Protein 4G9S (pdb70)

Sequence (298 aa):
HHHHHHHMMDITKVDTSGASEEITARQDKLTLQGVDASHKLAEHDLVRMNKYKKELITRRVGQKKHGLDPAIIAGIISRESRAGSSSALDHGWGGDDHHGKGFGLMQVDKRYHKIVGAWDSEKKHISSQGTEILIIEFIRRIQAKFPVWPKEHQLKGGISSAYNAGDKKNVRTYERMMMDVGTTGGDYSNDVVARSQWFKSQGYAGKKNVNVEFRKGHSSAQYSGEIIKGYDYDTTYTTFYAKKKGQKVVHVSISNEGADTYLFGPGIDDSVDLSRYSSPELDSHGQYSSLPASGKYEELRVLQTRRNDARKNKTKKYNVDIQIK

Structure (mmCIF, N/CA/C/O backbone):
data_4G9S
#
_entry.id   4G9S
#
_cell.length_a   132.182
_cell.length_b   132.182
_cell.length_c   42.902
_cell.angle_alpha   90.00
_cell.angle_beta   90.00
_cell.angle_gamma   120.00
#
_symmetry.space_group_name_H-M   'P 65'
#
loop_
_entity.id
_entity.type
_entity.pdbx_description
1 polymer 'Goose-type lysozyme'
2 polymer 'Inhibitor of g-type lysozyme'
3 non-polymer 'CHLORIDE ION'
4 non-polymer 'CITRATE ANION'
5 water water
#
loop_
_atom_site.group_PDB
_atom_site.id
_atom_site.type_symbol
_atom_site.label_atom_id
_atom_site.label_alt_id
_atom_site.label_comp_id
_atom_site.label_asym_id
_atom_site.label_entity_id
_atom_site.label_seq_id
_atom_site.pdbx_PDB_ins_code
_atom_site.Cartn_x
_atom_site.Cartn_y
_atom_site.Cartn_z
_atom_site.occupancy
_atom_site.B_iso_or_equiv
_atom_site.auth_seq_id
_atom_site.auth_comp_id
_atom_site.auth_asym_id
_atom_site.auth_atom_id
_atom_site.pdbx_PDB_model_num
ATOM 1 N N . HIS A 1 1 ? -14.754 71.397 -18.256 1.00 22.19 -1 HIS A N 1
ATOM 2 C CA . HIS A 1 1 ? -15.065 70.216 -17.384 1.00 15.94 -1 HIS A CA 1
ATOM 3 C C . HIS A 1 1 ? -15.618 70.679 -16.047 1.00 15.24 -1 HIS A C 1
ATOM 4 O O . HIS A 1 1 ? -15.156 70.255 -14.993 1.00 15.20 -1 HIS A O 1
ATOM 21 N N . HIS A 1 2 ? -16.620 71.547 -16.084 1.00 15.64 0 HIS A N 1
ATOM 22 C CA . HIS A 1 2 ? -17.147 72.108 -14.849 1.00 15.37 0 HIS A CA 1
ATOM 23 C C . HIS A 1 2 ? -17.834 71.028 -14.013 1.00 12.73 0 HIS A C 1
ATOM 24 O O . HIS A 1 2 ? -18.444 70.069 -14.510 1.00 13.60 0 HIS A O 1
ATOM 39 N N . HIS A 1 3 ? -17.738 71.202 -12.713 1.00 11.82 1 HIS A N 1
ATOM 40 C CA . HIS A 1 3 ? -18.494 70.377 -11.799 1.00 10.75 1 HIS A CA 1
ATOM 41 C C . HIS A 1 3 ? -19.898 70.942 -11.621 1.00 10.50 1 HIS A C 1
ATOM 42 O O . HIS A 1 3 ? -20.109 72.162 -11.639 1.00 12.68 1 HIS A O 1
ATOM 57 N N . HIS A 1 4 ? -20.848 70.035 -11.425 1.00 9.85 2 HIS A N 1
ATOM 58 C CA . HIS A 1 4 ? -22.238 70.402 -11.282 1.00 10.30 2 HIS A CA 1
ATOM 59 C C . HIS A 1 4 ? -23.031 69.305 -10.561 1.00 10.42 2 HIS A C 1
ATOM 60 O O . HIS A 1 4 ? -24.028 68.815 -11.075 1.00 11.35 2 HIS A O 1
ATOM 75 N N . HIS A 1 5 ? -22.580 68.933 -9.356 1.00 10.27 3 HIS A N 1
ATOM 76 C CA . HIS A 1 5 ? -23.239 67.897 -8.546 1.00 10.19 3 HIS A CA 1
ATOM 77 C C . HIS A 1 5 ? -24.142 68.476 -7.454 1.00 9.64 3 HIS A C 1
ATOM 78 O O . HIS A 1 5 ? -24.651 67.745 -6.611 1.00 10.19 3 HIS A O 1
ATOM 93 N N . HIS A 1 6 ? -24.387 69.778 -7.502 1.00 9.84 4 HIS A N 1
ATOM 94 C CA . HIS A 1 6 ? -25.104 70.456 -6.434 1.00 10.10 4 HIS A CA 1
ATOM 95 C C . HIS A 1 6 ? -26.585 70.135 -6.354 1.00 10.22 4 HIS A C 1
ATOM 96 O O . HIS A 1 6 ? -27.192 70.391 -5.320 1.00 12.69 4 HIS A O 1
ATOM 111 N N . HIS A 1 7 ? -27.178 69.571 -7.405 1.00 9.70 5 HIS A N 1
ATOM 112 C CA . HIS A 1 7 ? -28.589 69.208 -7.334 1.00 10.84 5 HIS A CA 1
ATOM 113 C C . HIS A 1 7 ? -28.792 67.786 -6.826 1.00 10.85 5 HIS A C 1
ATOM 114 O O . HIS A 1 7 ? -29.912 67.391 -6.553 1.00 12.47 5 HIS A O 1
ATOM 129 N N . MET A 1 8 ? -27.726 67.003 -6.725 1.00 10.39 6 MET A N 1
ATOM 130 C CA A MET A 1 8 ? -27.774 65.582 -6.368 0.36 12.37 6 MET A CA 1
ATOM 131 C CA B MET A 1 8 ? -27.919 65.603 -6.414 0.64 9.64 6 MET A CA 1
ATOM 132 C C . MET A 1 8 ? -28.335 65.374 -4.970 1.00 10.94 6 MET A C 1
ATOM 133 O O . MET A 1 8 ? -27.912 66.059 -4.052 1.00 12.14 6 MET A O 1
ATOM 160 N N . ASP A 1 9 ? -29.222 64.401 -4.811 1.00 10.47 7 ASP A N 1
ATOM 161 C CA . ASP A 1 9 ? -29.900 64.118 -3.557 1.00 10.86 7 ASP A CA 1
ATOM 162 C C . ASP A 1 9 ? -29.979 62.597 -3.354 1.00 9.13 7 ASP A C 1
ATOM 163 O O . ASP A 1 9 ? -30.710 61.888 -4.053 1.00 9.35 7 ASP A O 1
ATOM 172 N N . ILE A 1 10 ? -29.192 62.094 -2.411 1.00 9.32 8 ILE A N 1
ATOM 173 C CA . ILE A 1 10 ? -29.098 60.657 -2.193 1.00 8.75 8 ILE A CA 1
ATOM 174 C C . ILE A 1 10 ? -30.442 60.022 -1.838 1.00 9.24 8 ILE A C 1
ATOM 175 O O . ILE A 1 10 ? -30.637 58.835 -2.081 1.00 9.35 8 ILE A O 1
ATOM 191 N N . THR A 1 11 ? -31.357 60.795 -1.253 1.00 10.07 9 THR A N 1
ATOM 192 C CA . THR A 1 11 ? -32.642 60.245 -0.817 1.00 11.35 9 THR A CA 1
ATOM 193 C C . THR A 1 11 ? -33.556 59.872 -1.971 1.00 10.00 9 THR A C 1
ATOM 194 O O . THR A 1 11 ? -34.532 59.156 -1.768 1.00 11.17 9 THR A O 1
ATOM 205 N N . LYS A 1 12 ? -33.246 60.365 -3.168 1.00 9.13 10 LYS A N 1
ATOM 206 C CA . LYS A 1 12 ? -34.067 60.104 -4.341 1.00 9.01 10 LYS A CA 1
ATOM 207 C C . LYS A 1 12 ? -33.548 58.945 -5.168 1.00 8.29 10 LYS A C 1
ATOM 208 O O . LYS A 1 12 ? -34.157 58.585 -6.182 1.00 9.71 10 LYS A O 1
ATOM 227 N N . VAL A 1 13 ? -32.427 58.358 -4.755 1.00 7.95 11 VAL A N 1
ATOM 228 C CA . VAL A 1 13 ? -31.827 57.271 -5.505 1.00 7.86 11 VAL A CA 1
ATOM 229 C C . VAL A 1 13 ? -32.440 55.942 -5.099 1.00 8.16 11 VAL A C 1
ATOM 230 O O . VAL A 1 13 ? -32.582 55.641 -3.914 1.00 9.13 11 VAL A O 1
ATOM 243 N N . ASP A 1 14 ? -32.835 55.161 -6.097 1.00 8.50 12 ASP A N 1
ATOM 244 C CA . ASP A 1 14 ? -33.404 53.852 -5.863 1.00 9.52 12 ASP A CA 1
ATOM 245 C C . ASP A 1 14 ? -32.291 52.861 -5.546 1.00 8.65 12 ASP A C 1
ATOM 246 O O . ASP A 1 14 ? -31.160 53.008 -6.010 1.00 9.84 12 ASP A O 1
ATOM 255 N N . THR A 1 15 ? -32.610 51.838 -4.769 1.00 8.39 13 THR A N 1
ATOM 256 C CA . THR A 1 15 ? -31.616 50.855 -4.375 1.00 8.32 13 THR A CA 1
ATOM 257 C C . THR A 1 15 ? -32.259 49.521 -4.052 1.00 8.31 13 THR A C 1
ATOM 258 O O . THR A 1 15 ? -33.340 49.470 -3.460 1.00 9.10 13 THR A O 1
ATOM 269 N N . SER A 1 16 ? -31.554 48.456 -4.430 1.00 8.58 14 SER A N 1
ATOM 270 C CA . SER A 1 16 ? -31.877 47.092 -4.041 1.00 9.31 14 SER A CA 1
ATOM 271 C C . SER A 1 16 ? -30.915 46.547 -2.976 1.00 9.67 14 SER A C 1
ATOM 272 O O . SER A 1 16 ? -30.967 45.364 -2.624 1.00 10.84 14 SER A O 1
ATOM 280 N N . GLY A 1 17 ? -30.040 47.397 -2.456 1.00 8.86 15 GLY A N 1
ATOM 281 C CA . GLY A 1 17 ? -29.190 47.009 -1.348 1.00 9.01 15 GLY A CA 1
ATOM 282 C C . GLY A 1 17 ? -28.132 45.982 -1.690 1.00 8.92 15 GLY A C 1
ATOM 283 O O . GLY A 1 17 ? -27.638 45.904 -2.821 1.00 9.97 15 GLY A O 1
ATOM 287 N N . ALA A 1 18 ? -27.760 45.202 -0.683 1.00 9.19 16 ALA A N 1
ATOM 288 C CA . ALA A 1 18 ? -26.637 44.281 -0.767 1.00 9.67 16 ALA A CA 1
ATOM 289 C C . ALA A 1 18 ? -27.019 42.957 -1.397 1.00 10.44 16 ALA A C 1
ATOM 290 O O . ALA A 1 18 ? -28.108 42.435 -1.173 1.00 12.46 16 ALA A O 1
ATOM 297 N N . SER A 1 19 ? -26.089 42.406 -2.167 1.00 10.97 17 SER A N 1
ATOM 298 C CA . SER A 1 19 ? -26.211 41.050 -2.670 1.00 12.98 17 SER A CA 1
ATOM 299 C C . SER A 1 19 ? -25.994 40.023 -1.562 1.00 13.75 17 SER A C 1
ATOM 300 O O . SER A 1 19 ? -25.548 40.346 -0.460 1.00 14.13 17 SER A O 1
ATOM 308 N N . GLU A 1 20 ? -26.299 38.770 -1.862 1.00 16.08 18 GLU A N 1
ATOM 309 C CA A GLU A 1 20 ? -26.076 37.687 -0.915 0.46 18.44 18 GLU A CA 1
ATOM 310 C CA B GLU A 1 20 ? -26.080 37.701 -0.904 0.54 18.07 18 GLU A CA 1
ATOM 311 C C . GLU A 1 20 ? -24.596 37.590 -0.553 1.00 18.49 18 GLU A C 1
ATOM 312 O O . GLU A 1 20 ? -24.240 37.379 0.604 1.00 19.90 18 GLU A O 1
ATOM 335 N N . ILE A 1 21 ? -23.735 37.749 -1.551 1.00 18.86 19 ILE A N 1
ATOM 336 C CA . ILE A 1 21 ? -22.296 37.693 -1.334 1.00 20.09 19 ILE A CA 1
ATOM 337 C C . ILE A 1 21 ? -21.861 38.719 -0.286 1.00 19.00 19 ILE A C 1
ATOM 338 O O . ILE A 1 21 ? -21.122 38.408 0.643 1.00 21.09 19 ILE A O 1
ATOM 354 N N . THR A 1 22 ? -22.329 39.948 -0.434 1.00 15.95 20 THR A N 1
ATOM 355 C CA . THR A 1 22 ? -21.941 41.008 0.477 1.00 14.71 20 THR A CA 1
ATOM 356 C C . THR A 1 22 ? -22.497 40.783 1.885 1.00 15.89 20 THR A C 1
ATOM 357 O O . THR A 1 22 ? -21.799 40.966 2.882 1.00 16.88 20 THR A O 1
ATOM 368 N N . ALA A 1 23 ? -23.755 40.378 1.965 1.00 15.29 21 ALA A N 1
ATOM 369 C CA . ALA A 1 23 ? -24.402 40.165 3.258 1.00 16.57 21 ALA A CA 1
ATOM 370 C C . ALA A 1 23 ? -23.665 39.120 4.098 1.00 19.25 21 ALA A C 1
ATOM 371 O O . ALA A 1 23 ? -23.691 39.147 5.329 1.00 17.94 21 ALA A O 1
ATOM 378 N N . ARG A 1 24 ? -23.007 38.186 3.424 1.00 21.71 22 ARG A N 1
ATOM 379 C CA . ARG A 1 24 ? -22.331 37.098 4.109 1.00 25.45 22 ARG A CA 1
ATOM 380 C C . ARG A 1 24 ? -21.109 37.585 4.897 1.00 24.27 22 ARG A C 1
ATOM 381 O O . ARG A 1 24 ? -20.611 36.855 5.743 1.00 25.66 22 ARG A O 1
ATOM 402 N N . GLN A 1 25 ? -20.636 38.809 4.649 1.00 23.30 23 GLN A N 1
ATOM 403 C CA . GLN A 1 25 ? -19.468 39.302 5.381 1.00 23.74 23 GLN A CA 1
ATOM 404 C C . GLN A 1 25 ? -19.758 39.448 6.874 1.00 21.96 23 GLN A C 1
ATOM 405 O O . GLN A 1 25 ? -18.849 39.35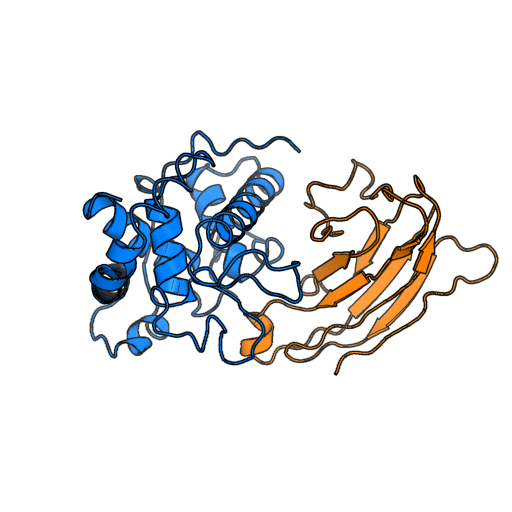6 7.703 1.00 23.18 23 GLN A O 1
ATOM 419 N N . ASP A 1 26 ? -21.023 39.667 7.215 1.00 21.24 24 ASP A N 1
ATOM 420 C CA . ASP A 1 26 ? -21.439 39.683 8.612 1.00 19.96 24 ASP A CA 1
ATOM 421 C C . ASP A 1 26 ? -22.360 38.504 8.920 1.00 20.01 24 ASP A C 1
ATOM 422 O O . ASP A 1 26 ? -23.111 38.532 9.902 1.00 19.45 24 ASP A O 1
ATOM 431 N N . LYS A 1 27 ? -22.285 37.469 8.084 1.00 20.13 25 LYS A N 1
ATOM 432 C CA . LYS A 1 27 ? -23.113 36.262 8.227 1.00 21.72 25 LYS A CA 1
ATOM 433 C C . LYS A 1 27 ? -24.577 36.610 8.477 1.00 19.66 25 LYS A C 1
ATOM 434 O O . LYS A 1 27 ? -25.231 36.036 9.348 1.00 21.97 25 LYS A O 1
ATOM 453 N N . LEU A 1 28 ? -25.093 37.544 7.689 1.00 18.40 26 LEU A N 1
ATOM 454 C CA . LEU A 1 28 ? -26.466 37.990 7.846 1.00 17.84 26 LEU A CA 1
ATOM 455 C C . LEU A 1 28 ? -27.443 37.046 7.173 1.00 20.54 26 LEU A C 1
ATOM 456 O O . LEU A 1 28 ? -27.129 36.435 6.153 1.00 23.03 26 LEU A O 1
ATOM 472 N N . THR A 1 29 ? -28.633 36.937 7.753 1.00 21.03 27 THR A N 1
ATOM 473 C CA . THR A 1 29 ? -29.741 36.248 7.105 1.00 22.55 27 THR A CA 1
ATOM 474 C C . THR A 1 29 ? -30.626 37.269 6.370 1.00 20.48 27 THR A C 1
ATOM 475 O O . THR A 1 29 ? -31.432 36.914 5.508 1.00 22.65 27 THR A O 1
ATOM 486 N N . LEU A 1 30 ? -30.461 38.539 6.719 1.00 18.21 28 LEU A N 1
ATOM 487 C CA . LEU A 1 30 ? -31.140 39.629 6.035 1.00 16.83 28 LEU A CA 1
ATOM 488 C C . LEU A 1 30 ? -30.703 39.722 4.585 1.00 16.34 28 LEU A C 1
ATOM 489 O O . LEU A 1 30 ? -29.606 39.289 4.220 1.00 18.28 28 LEU A O 1
ATOM 505 N N . GLN A 1 31 ? -31.557 40.320 3.764 1.00 15.88 29 GLN A N 1
ATOM 506 C CA . GLN A 1 31 ? -31.280 40.455 2.345 1.00 16.67 29 GLN A CA 1
ATOM 507 C C . GLN A 1 31 ? -31.459 41.895 1.882 1.00 13.30 29 GLN A C 1
ATOM 508 O O . GLN A 1 31 ? -32.189 42.672 2.496 1.00 14.30 29 GLN A O 1
ATOM 522 N N . GLY A 1 32 ? -30.771 42.253 0.802 1.00 13.08 30 GLY A N 1
ATOM 523 C CA . GLY A 1 32 ? -31.048 43.489 0.097 1.00 11.48 30 GLY A CA 1
ATOM 524 C C . GLY A 1 32 ? -30.859 44.726 0.945 1.00 10.05 30 GLY A C 1
ATOM 525 O O . GLY A 1 32 ? -29.847 44.891 1.622 1.00 9.75 30 GLY A O 1
ATOM 529 N N . VAL A 1 33 ? -31.830 45.625 0.876 1.00 9.83 31 VAL A N 1
ATOM 530 C CA . VAL A 1 33 ? -31.749 46.886 1.596 1.00 9.48 31 VAL A CA 1
ATOM 531 C C . VAL A 1 33 ? -31.640 46.653 3.106 1.00 9.50 31 VAL A C 1
ATOM 532 O O . VAL A 1 33 ? -30.859 47.313 3.784 1.00 9.65 31 VAL A O 1
ATOM 545 N N . ASP A 1 34 ? -32.409 45.708 3.640 1.00 10.14 32 ASP A N 1
ATOM 546 C CA . ASP A 1 34 ? -32.314 45.376 5.059 1.00 10.87 32 ASP A CA 1
ATOM 547 C C . ASP A 1 34 ? -30.887 44.993 5.447 1.00 10.12 32 ASP A C 1
ATOM 548 O O . ASP A 1 34 ? -30.386 45.365 6.516 1.00 10.39 32 ASP A O 1
ATOM 557 N N . ALA A 1 35 ? -30.242 44.206 4.590 1.00 10.27 33 ALA A N 1
ATOM 558 C CA . ALA A 1 35 ? -28.866 43.795 4.838 1.00 10.31 33 ALA A CA 1
ATOM 559 C C . ALA A 1 35 ? -27.917 44.994 4.811 1.00 9.45 33 ALA A C 1
ATOM 560 O O . ALA A 1 35 ? -27.078 45.135 5.706 1.00 9.90 33 ALA A O 1
ATOM 567 N N . SER A 1 36 ? -28.035 45.852 3.796 1.00 8.89 34 SER A N 1
ATOM 568 C CA . SER A 1 36 ? -27.214 47.058 3.770 1.00 8.82 34 SER A CA 1
ATOM 569 C C . SER A 1 36 ? -27.363 47.871 5.047 1.00 8.14 34 SER A C 1
ATOM 570 O O . SER A 1 36 ? -26.385 48.378 5.592 1.00 8.28 34 SER A O 1
ATOM 578 N N . HIS A 1 37 ? -28.596 48.029 5.507 1.00 8.21 35 HIS A N 1
ATOM 579 C CA . HIS A 1 37 ? -28.830 48.812 6.708 1.00 8.53 35 HIS A CA 1
ATOM 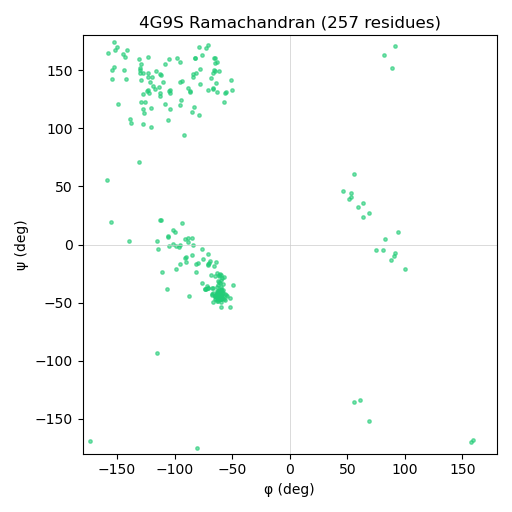580 C C . HIS A 1 37 ? -28.167 48.195 7.932 1.00 9.01 35 HIS A C 1
ATOM 581 O O . HIS A 1 37 ? -27.659 48.915 8.792 1.00 9.62 35 HIS A O 1
ATOM 596 N N . LYS A 1 38 ? -28.163 46.870 8.004 1.00 9.44 36 LYS A N 1
ATOM 597 C CA . LYS A 1 38 ? -27.531 46.188 9.128 1.00 9.73 36 LYS A CA 1
ATOM 598 C C . LYS A 1 38 ? -26.000 46.261 9.058 1.00 10.02 36 LYS A C 1
ATOM 599 O O . LYS A 1 38 ? -25.336 46.428 10.083 1.00 11.03 36 LYS A O 1
ATOM 618 N N . LEU A 1 39 ? -25.448 46.144 7.853 1.00 10.51 37 LEU A N 1
ATOM 619 C CA . LEU A 1 39 ? -24.007 46.295 7.649 1.00 10.87 37 LEU A CA 1
ATOM 620 C C . LEU A 1 39 ? -23.566 47.685 8.091 1.00 10.62 37 LEU A C 1
ATOM 621 O O . LEU A 1 39 ? -22.549 47.847 8.766 1.00 11.78 37 LEU A O 1
ATOM 637 N N . ALA A 1 40 ? -24.353 48.691 7.714 1.00 9.70 38 ALA A N 1
ATOM 638 C CA . ALA A 1 40 ? -24.104 50.066 8.130 1.00 9.51 38 ALA A CA 1
ATOM 639 C C . ALA A 1 40 ? -24.197 50.208 9.649 1.00 10.14 38 ALA A C 1
ATOM 640 O O . ALA A 1 40 ? -23.333 50.817 10.279 1.00 10.81 38 ALA A O 1
ATOM 647 N N . GLU A 1 41 ? -25.246 49.640 10.240 1.00 10.03 39 GLU A N 1
ATOM 648 C CA . GLU A 1 41 ? -25.418 49.726 11.686 1.00 11.06 39 GLU A CA 1
ATOM 649 C C . GLU A 1 41 ? -24.221 49.126 12.430 1.00 12.54 39 GLU A C 1
ATOM 650 O O . GLU A 1 41 ? -23.749 49.668 13.438 1.00 12.95 39 GLU A O 1
ATOM 662 N N . HIS A 1 42 ? -23.713 48.011 11.924 1.00 13.02 40 HIS A N 1
ATOM 663 C CA . HIS A 1 42 ? -22.554 47.382 12.541 1.00 14.88 40 HIS A CA 1
ATOM 664 C C . HIS A 1 42 ? -21.337 48.299 12.552 1.00 15.04 40 HIS A C 1
ATOM 665 O O . HIS A 1 42 ? -20.458 48.152 13.407 1.00 17.27 40 HIS A O 1
ATOM 680 N N . ASP A 1 43 ? -21.284 49.241 11.614 1.00 13.01 41 ASP A N 1
ATOM 681 C CA . ASP A 1 43 ? -20.185 50.193 11.517 1.00 13.47 41 ASP A CA 1
ATOM 682 C C . ASP A 1 43 ? -20.453 51.527 12.217 1.00 13.03 41 ASP A C 1
ATOM 683 O O . ASP A 1 43 ? -19.583 52.398 12.221 1.00 13.63 41 ASP A O 1
ATOM 692 N N . LEU A 1 44 ? -21.628 51.694 12.822 1.00 12.87 42 LEU A N 1
ATOM 693 C CA . LEU A 1 44 ? -22.028 53.011 13.331 1.00 13.06 42 LEU A CA 1
ATOM 694 C C . LEU A 1 44 ? -21.136 53.564 14.452 1.00 14.12 42 LEU A C 1
ATOM 695 O O . LEU A 1 44 ? -20.770 54.739 14.449 1.00 14.14 42 LEU A O 1
ATOM 711 N N . VAL A 1 45 ? -20.842 52.760 15.468 1.00 16.10 43 VAL A N 1
ATOM 712 C CA . VAL A 1 45 ? -20.062 53.291 16.588 1.00 16.96 43 VAL A CA 1
ATOM 713 C C . VAL A 1 45 ? -18.703 53.797 16.096 1.00 16.56 43 VAL A C 1
ATOM 714 O O . VAL A 1 45 ? -18.245 54.887 16.483 1.00 16.65 43 VAL A O 1
ATOM 727 N N . ARG A 1 46 ? -18.060 53.022 15.229 1.00 16.25 44 ARG A N 1
ATOM 728 C CA . ARG A 1 46 ? -16.799 53.466 14.663 1.00 16.07 44 ARG A CA 1
ATOM 729 C C . ARG A 1 46 ? -16.999 54.702 13.799 1.00 13.53 44 ARG A C 1
ATOM 730 O O . ARG A 1 46 ? -16.228 55.652 13.884 1.00 13.76 44 ARG A O 1
ATOM 751 N N . MET A 1 47 ? -18.031 54.698 12.958 1.00 12.15 45 MET A N 1
ATOM 752 C CA . MET A 1 47 ? -18.272 55.837 12.088 1.00 11.83 45 MET A CA 1
ATOM 753 C C . MET A 1 47 ? -18.447 57.126 12.890 1.00 11.84 45 MET A C 1
ATOM 754 O O . MET A 1 47 ? -17.985 58.190 12.490 1.00 11.74 45 MET A O 1
ATOM 768 N N . ASN A 1 48 ? -19.131 57.026 14.027 1.00 12.36 46 ASN A N 1
ATOM 769 C CA . ASN A 1 48 ? -19.408 58.204 14.838 1.00 12.84 46 ASN A CA 1
ATOM 770 C C . ASN A 1 48 ? -18.130 58.871 15.341 1.00 12.19 46 ASN A C 1
ATOM 771 O O . ASN A 1 48 ? -18.115 60.071 15.564 1.00 13.46 46 ASN A O 1
ATOM 782 N N . LYS A 1 49 ? -17.055 58.108 15.486 1.00 12.05 47 LYS A N 1
ATOM 783 C CA . LYS A 1 49 ? -15.766 58.719 15.830 1.00 12.72 47 LYS A CA 1
ATOM 784 C C . LYS A 1 49 ? -15.323 59.715 14.772 1.00 11.42 47 LYS A C 1
ATOM 785 O O . LYS A 1 49 ? -14.662 60.711 15.075 1.00 12.07 47 LYS A O 1
ATOM 804 N N . TYR A 1 50 ? -15.673 59.414 13.524 1.00 9.30 48 TYR A N 1
ATOM 805 C CA . TYR A 1 50 ? -15.267 60.203 12.368 1.00 8.73 48 TYR A CA 1
ATOM 806 C C . TYR A 1 50 ? -16.350 61.172 11.898 1.00 9.03 48 TYR A C 1
ATOM 807 O O . TYR A 1 50 ? -16.118 61.913 10.953 1.00 9.47 48 TYR A O 1
ATOM 825 N N . LYS A 1 51 ? -17.516 61.190 12.549 1.00 9.57 49 LYS A N 1
ATOM 826 C CA A LYS A 1 51 ? -18.655 61.943 12.038 0.63 9.83 49 LYS A CA 1
ATOM 827 C CA B LYS A 1 51 ? -18.662 61.949 12.057 0.37 10.45 49 LYS A CA 1
ATOM 828 C C . LYS A 1 51 ? -18.362 63.433 11.879 1.00 10.39 49 LYS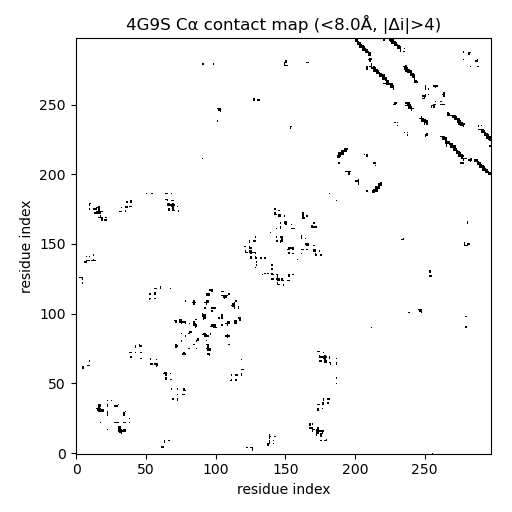 A C 1
ATOM 829 O O . LYS A 1 51 ? -18.762 64.031 10.889 1.00 10.63 49 LYS A O 1
ATOM 866 N N . GLU A 1 52 ? -17.667 64.034 12.835 1.00 10.76 50 GLU A N 1
ATOM 867 C CA . GLU A 1 52 ? -17.333 65.448 12.717 1.00 11.83 50 GLU A CA 1
ATOM 868 C C . GLU A 1 52 ? -16.474 65.701 11.473 1.00 10.73 50 GLU A C 1
ATOM 869 O O . GLU A 1 52 ? -16.719 66.645 10.717 1.00 11.59 50 GLU A O 1
ATOM 881 N N . LEU A 1 53 ? -15.476 64.853 11.255 1.00 9.84 51 LEU A N 1
ATOM 882 C CA . LEU A 1 53 ? -14.623 65.003 10.075 1.00 10.32 51 LEU A CA 1
ATOM 883 C C . LEU A 1 53 ? -15.393 64.774 8.778 1.00 8.90 51 LEU A C 1
ATOM 884 O O . LEU A 1 53 ? -15.225 65.507 7.801 1.00 9.10 51 LEU A O 1
ATOM 900 N N . ILE A 1 54 ? -16.216 63.735 8.761 1.00 8.26 52 ILE A N 1
ATOM 901 C CA . ILE A 1 54 ? -17.002 63.393 7.584 1.00 8.41 52 ILE A CA 1
ATOM 902 C C . ILE A 1 54 ? -17.935 64.553 7.229 1.00 8.58 52 ILE A C 1
ATOM 903 O O . ILE A 1 54 ? -18.092 64.913 6.055 1.00 8.39 52 ILE A O 1
ATOM 919 N N . THR A 1 55 ? -18.558 65.142 8.242 1.00 9.25 53 THR A N 1
ATOM 920 C CA . THR A 1 55 ? -19.448 66.267 8.041 1.00 9.51 53 THR A CA 1
ATOM 921 C C . THR A 1 55 ? -18.706 67.456 7.453 1.00 9.46 53 THR A C 1
ATOM 922 O O . THR A 1 55 ? -19.177 68.086 6.494 1.00 9.93 53 THR A O 1
ATOM 933 N N . ARG A 1 56 ? -17.544 67.766 8.013 1.00 9.24 54 ARG A N 1
ATOM 934 C CA A ARG A 1 56 ? -16.762 68.877 7.511 0.57 9.93 54 ARG A CA 1
ATOM 935 C CA B ARG A 1 56 ? -16.747 68.872 7.526 0.43 9.25 54 ARG A CA 1
ATOM 936 C C . ARG A 1 56 ? -16.335 68.634 6.071 1.00 8.78 54 ARG A C 1
ATOM 937 O O . ARG A 1 56 ? -16.396 69.540 5.247 1.00 9.32 54 ARG A O 1
ATOM 978 N N . VAL A 1 57 ? -15.885 67.423 5.758 1.00 8.04 55 VAL A N 1
ATOM 979 C CA . VAL A 1 57 ? -15.466 67.125 4.395 1.00 7.72 55 VAL A CA 1
ATOM 980 C C . VAL A 1 57 ? -16.641 67.251 3.425 1.00 7.81 55 VAL A C 1
ATOM 981 O O . VAL A 1 57 ? -16.509 67.834 2.338 1.00 7.91 55 VAL A O 1
ATOM 994 N N . GLY A 1 58 ? -17.799 66.726 3.799 1.00 8.06 56 GLY A N 1
ATOM 995 C CA . GLY A 1 58 ? -18.956 66.852 2.936 1.00 9.01 56 GLY A CA 1
ATOM 996 C C . GLY A 1 58 ? -19.315 68.304 2.696 1.00 9.08 56 GLY A C 1
ATOM 997 O O . GLY A 1 58 ? -19.545 68.737 1.565 1.00 9.19 56 GLY A O 1
ATOM 1001 N N . GLN A 1 59 ? -19.355 69.082 3.765 1.00 10.03 57 GLN A N 1
ATOM 1002 C CA . GLN A 1 59 ? -19.691 70.488 3.634 1.00 11.97 57 GLN A CA 1
ATOM 1003 C C . GLN A 1 59 ? -18.695 71.225 2.734 1.00 11.09 57 GLN A C 1
ATOM 1004 O O . GLN A 1 59 ? -19.089 72.018 1.883 1.00 12.85 57 GLN A O 1
ATOM 1018 N N . LYS A 1 60 ? -17.410 70.935 2.917 1.00 10.15 58 LYS A N 1
ATOM 1019 C CA A LYS A 1 60 ? -16.351 71.585 2.149 0.44 9.92 58 LYS A CA 1
ATOM 1020 C CA B LYS A 1 60 ? -16.342 71.572 2.150 0.56 11.06 58 LYS A CA 1
ATOM 1021 C C . LYS A 1 60 ? -16.356 71.183 0.677 1.00 8.95 58 LYS A C 1
ATOM 1022 O O . LYS A 1 60 ? -15.723 71.847 -0.124 1.00 9.80 58 LYS A O 1
ATOM 1059 N N . HIS A 1 61 ? -17.044 70.089 0.344 1.00 7.60 59 HIS A N 1
ATOM 1060 C CA . HIS A 1 61 ? -17.109 69.596 -1.031 1.00 7.38 59 HIS A CA 1
ATOM 1061 C C . HIS A 1 61 ? -18.505 69.642 -1.647 1.00 7.35 59 HIS A C 1
ATOM 1062 O O . HIS A 1 61 ? -18.687 69.204 -2.777 1.00 8.14 59 HIS A O 1
ATOM 1077 N N . GLY A 1 62 ? -19.483 70.161 -0.916 1.00 7.80 60 GLY A N 1
ATOM 1078 C CA . GLY A 1 62 ? -20.832 70.210 -1.435 1.00 8.22 60 GLY A CA 1
ATOM 1079 C C . GLY A 1 62 ? -21.422 68.833 -1.673 1.00 8.07 60 GLY A C 1
ATOM 1080 O O . GLY A 1 62 ? -22.186 68.652 -2.622 1.00 9.48 60 GLY A O 1
ATOM 1084 N N . LEU A 1 63 ? -21.099 67.870 -0.813 1.00 8.27 61 LEU A N 1
ATOM 1085 C CA . LEU A 1 63 ? -21.599 66.516 -0.949 1.00 8.59 61 LEU A CA 1
ATOM 1086 C C . LEU A 1 63 ? -22.195 66.080 0.380 1.00 8.97 61 LEU A C 1
ATOM 1087 O O . LEU A 1 63 ? -21.659 66.381 1.444 1.00 9.81 61 LEU A O 1
ATOM 1103 N N . ASP A 1 64 ? -23.299 65.355 0.314 1.00 8.71 62 ASP A N 1
ATOM 1104 C CA . ASP A 1 64 ? -23.946 64.844 1.512 1.00 8.71 62 ASP A CA 1
ATOM 1105 C C . ASP A 1 64 ? -22.977 63.991 2.337 1.00 8.19 62 ASP A C 1
ATOM 1106 O O . ASP A 1 64 ? -22.450 62.993 1.836 1.00 8.28 62 ASP A O 1
ATOM 1115 N N . PRO A 1 65 ? -22.758 64.352 3.613 1.00 7.97 63 PRO A N 1
ATOM 1116 C CA . PRO A 1 65 ? -21.874 63.532 4.447 1.00 8.08 63 PRO A CA 1
ATOM 1117 C C . PRO A 1 65 ? -22.313 62.082 4.549 1.00 7.15 63 PRO A C 1
ATOM 1118 O O . PRO A 1 65 ? -21.477 61.198 4.762 1.00 7.81 63 PRO A O 1
ATOM 1129 N N . ALA A 1 66 ? -23.610 61.826 4.424 1.00 6.99 64 ALA A N 1
ATOM 1130 C CA . ALA A 1 66 ? -24.095 60.463 4.493 1.00 6.97 64 ALA A CA 1
ATOM 1131 C C . ALA A 1 66 ? -23.534 59.572 3.384 1.00 6.82 64 ALA A C 1
ATOM 1132 O O . ALA A 1 66 ? -23.349 58.373 3.595 1.00 7.07 64 ALA A O 1
ATOM 1139 N N . ILE A 1 67 ? -23.279 60.149 2.211 1.00 6.55 65 ILE A N 1
ATOM 1140 C CA . ILE A 1 67 ? -22.684 59.385 1.124 1.00 6.97 65 ILE A CA 1
ATOM 1141 C C . ILE A 1 67 ? -21.252 58.987 1.478 1.00 6.79 65 ILE A C 1
ATOM 1142 O O . ILE A 1 67 ? -20.817 57.865 1.230 1.00 7.11 65 ILE A O 1
ATOM 1158 N N . ILE A 1 68 ? -20.504 59.921 2.055 1.00 6.58 66 ILE A N 1
ATOM 1159 C CA . ILE A 1 68 ? -19.141 59.641 2.487 1.00 6.83 66 ILE A CA 1
ATOM 1160 C C . ILE A 1 68 ? -19.149 58.500 3.506 1.00 6.84 66 ILE A C 1
ATOM 1161 O O . ILE A 1 68 ? -18.337 57.571 3.413 1.00 7.07 66 ILE A O 1
ATOM 1177 N N . ALA A 1 69 ? -20.074 58.552 4.465 1.00 6.85 67 ALA A N 1
ATOM 1178 C CA . ALA A 1 69 ? -20.194 57.480 5.441 1.00 7.10 67 ALA A CA 1
ATOM 1179 C C . ALA A 1 69 ? -20.529 56.152 4.774 1.00 6.84 67 ALA A C 1
ATOM 1180 O O . ALA A 1 69 ? -19.980 55.121 5.145 1.00 7.27 67 ALA A O 1
ATOM 1187 N N . GLY A 1 70 ? -21.437 56.152 3.797 1.00 6.92 68 GLY A N 1
ATOM 1188 C CA . GLY A 1 70 ? -21.751 54.919 3.102 1.00 7.46 68 GLY A CA 1
ATOM 1189 C C . GLY A 1 70 ? -20.540 54.306 2.420 1.00 7.06 68 GLY A C 1
ATOM 1190 O O . GLY A 1 70 ? -20.333 53.089 2.470 1.00 7.68 68 GLY A O 1
ATOM 1194 N N . ILE A 1 71 ? -19.748 55.143 1.753 1.00 6.85 69 ILE A N 1
ATOM 1195 C CA . ILE A 1 71 ? -18.524 54.680 1.111 1.00 7.05 69 ILE A CA 1
ATOM 1196 C C . ILE A 1 71 ? -17.569 54.096 2.156 1.00 6.88 69 ILE A C 1
ATOM 1197 O O . ILE A 1 71 ? -16.989 53.031 1.956 1.00 7.57 69 ILE A O 1
ATOM 1213 N N . ILE A 1 72 ? -17.368 54.805 3.267 1.00 7.00 70 ILE A N 1
ATOM 1214 C CA . ILE A 1 72 ? -16.440 54.341 4.301 1.00 7.18 70 ILE A CA 1
ATOM 1215 C C . ILE A 1 72 ? -16.880 52.990 4.878 1.00 7.45 70 ILE A C 1
ATOM 1216 O O . ILE A 1 72 ? -16.066 52.094 5.104 1.00 8.20 70 ILE A O 1
ATOM 1232 N N . SER A 1 73 ? -18.175 52.847 5.134 1.00 7.72 71 SER A N 1
ATOM 1233 C CA . SER A 1 73 ? -18.691 51.593 5.649 1.00 7.98 71 SER A CA 1
ATOM 1234 C C . SER A 1 73 ? -18.396 50.467 4.670 1.00 8.07 71 SER A C 1
ATOM 1235 O O . SER A 1 73 ? -17.872 49.417 5.037 1.00 8.58 71 SER A O 1
ATOM 1243 N N . ARG A 1 74 ? -18.719 50.686 3.403 1.00 7.75 72 ARG A N 1
ATOM 1244 C CA . ARG A 1 74 ? -18.493 49.662 2.397 1.00 8.36 72 ARG A CA 1
ATOM 1245 C C . ARG A 1 74 ? -17.004 49.353 2.195 1.00 8.65 72 ARG A C 1
ATOM 1246 O O . ARG A 1 74 ? -16.626 48.188 2.088 1.00 10.11 72 ARG A O 1
ATOM 1267 N N . GLU A 1 75 ? -16.169 50.388 2.116 1.00 8.25 73 GLU A N 1
ATOM 1268 C CA . GLU A 1 75 ? -14.766 50.199 1.740 1.00 8.93 73 GLU A CA 1
ATOM 1269 C C . GLU A 1 75 ? -13.913 49.572 2.827 1.00 9.40 73 GLU A C 1
ATOM 1270 O O . GLU A 1 75 ? -13.017 48.779 2.534 1.00 11.74 73 GLU A O 1
ATOM 1282 N N . SER A 1 76 ? -14.152 49.954 4.080 1.00 9.26 74 SER A N 1
ATOM 1283 C CA . SER A 1 76 ? -13.236 49.593 5.158 1.00 10.21 74 SER A CA 1
ATOM 1284 C C . SER A 1 76 ? -13.933 49.190 6.458 1.00 10.77 74 SER A C 1
ATOM 1285 O O . SER A 1 76 ? -13.255 48.957 7.450 1.00 11.21 74 SER A O 1
ATOM 1293 N N . ARG A 1 77 ? -15.262 49.135 6.474 1.00 10.80 75 ARG A N 1
ATOM 1294 C CA . ARG A 1 77 ? -16.025 48.924 7.710 1.00 11.39 75 ARG A CA 1
ATOM 1295 C C . ARG A 1 77 ? -15.596 49.968 8.750 1.00 11.49 75 ARG A C 1
ATOM 1296 O O . ARG A 1 77 ? -15.391 49.659 9.933 1.00 12.76 75 ARG A O 1
ATOM 1317 N N . ALA A 1 78 ? -15.476 51.213 8.304 1.00 10.96 76 ALA A N 1
ATOM 1318 C CA . ALA A 1 78 ? -15.066 52.313 9.167 1.00 11.02 76 ALA A CA 1
ATOM 1319 C C . ALA A 1 78 ? -13.768 51.993 9.896 1.00 10.90 76 ALA A C 1
ATOM 1320 O O . ALA A 1 78 ? -13.598 52.329 11.069 1.00 11.87 76 ALA A O 1
ATOM 1327 N N . GLY A 1 79 ? -12.849 51.372 9.160 1.00 11.43 77 GLY A N 1
ATOM 1328 C CA . GLY A 1 79 ? -11.502 51.118 9.625 1.00 12.41 77 GLY A CA 1
ATOM 1329 C C . GLY A 1 79 ? -11.241 49.716 10.138 1.00 12.17 77 GLY A C 1
ATOM 1330 O O . GLY A 1 79 ? -10.092 49.286 10.185 1.00 13.25 77 GLY A O 1
ATOM 1334 N N . SER A 1 80 ? -12.282 48.988 10.516 1.00 13.57 78 SER A N 1
ATOM 1335 C CA A SER A 1 80 ? -12.131 47.686 11.145 0.50 14.01 78 SER A CA 1
ATOM 1336 C CA B SER A 1 80 ? -12.043 47.716 11.178 0.33 15.13 78 SER A CA 1
ATOM 1337 C CA C SER A 1 80 ? -12.104 47.686 11.149 0.17 15.63 78 SER A CA 1
ATOM 1338 C C . SER A 1 80 ? -11.422 46.681 10.238 1.00 14.18 78 SER A C 1
ATOM 1339 O O . SER A 1 80 ? -10.728 45.782 10.702 1.00 16.29 78 SER A O 1
ATOM 1361 N N . ALA A 1 81 ? -11.635 46.825 8.935 1.00 13.46 79 ALA A N 1
ATOM 1362 C CA . ALA A 1 81 ? -11.099 45.872 7.971 1.00 14.63 79 ALA A CA 1
ATOM 1363 C C . ALA A 1 81 ? -9.651 46.148 7.575 1.00 13.52 79 ALA A C 1
ATOM 1364 O O . ALA A 1 81 ? -9.078 45.404 6.781 1.00 17.51 79 ALA A O 1
ATOM 1371 N N . LEU A 1 82 ? -9.053 47.196 8.134 1.00 11.46 80 LEU A N 1
ATOM 1372 C CA . LEU A 1 82 ? -7.742 47.652 7.681 1.00 11.18 80 LEU A CA 1
ATOM 1373 C C . LEU A 1 82 ? -6.623 47.278 8.651 1.00 10.89 80 LEU A C 1
ATOM 1374 O O . LEU A 1 82 ? -6.867 47.025 9.823 1.00 13.54 80 LEU A O 1
ATOM 1390 N N . ASP A 1 83 ? -5.399 47.279 8.133 1.00 10.08 81 ASP A N 1
ATOM 1391 C CA . ASP A 1 83 ? -4.181 46.979 8.878 1.00 10.82 81 ASP A CA 1
ATOM 1392 C C . ASP A 1 83 ? -3.304 48.227 8.774 1.00 9.31 81 ASP A C 1
ATOM 1393 O O . ASP A 1 83 ? -2.722 48.483 7.723 1.00 9.30 81 ASP A O 1
ATOM 1402 N N . HIS A 1 84 ? -3.279 49.038 9.828 1.00 8.85 82 HIS A N 1
ATOM 1403 C CA . HIS A 1 84 ? -2.604 50.338 9.780 1.00 8.90 82 HIS A CA 1
ATOM 1404 C C . HIS A 1 84 ? -3.070 51.153 8.567 1.00 8.47 82 HIS A C 1
ATOM 1405 O O . HIS A 1 84 ? -2.280 51.834 7.915 1.00 9.03 82 HIS A O 1
ATOM 1420 N N . GLY A 1 85 ? -4.360 51.070 8.273 1.00 8.14 83 GLY A N 1
ATOM 1421 C CA . GLY A 1 85 ? -4.952 51.835 7.193 1.00 8.42 83 GLY A CA 1
ATOM 1422 C C . GLY A 1 85 ? -4.974 51.144 5.844 1.00 7.99 83 GLY A C 1
ATOM 1423 O O . GLY A 1 85 ? -5.571 51.669 4.905 1.00 8.81 83 GLY A O 1
ATOM 1427 N N . TRP A 1 86 ? -4.323 49.991 5.729 1.00 8.33 84 TRP A N 1
ATOM 1428 C CA . TRP A 1 86 ? -4.169 49.324 4.446 1.00 8.95 84 TRP A CA 1
ATOM 1429 C C . TRP A 1 86 ? -5.116 48.163 4.262 1.00 9.48 84 TRP A C 1
ATOM 1430 O O . TRP A 1 86 ? -5.378 47.39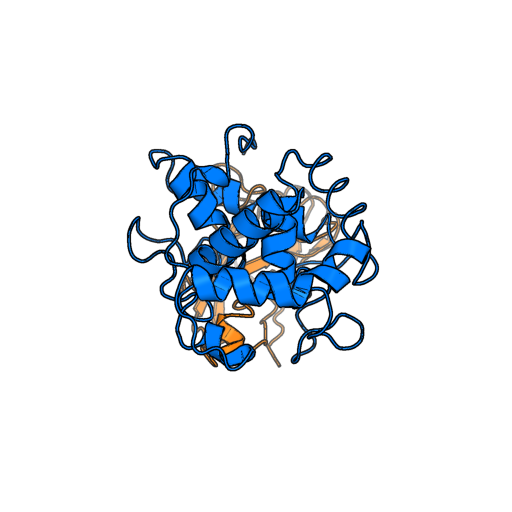6 5.191 1.00 10.08 84 TRP A O 1
ATOM 1451 N N A GLY A 1 87 ? -5.614 48.025 3.036 0.58 9.78 85 GLY A N 1
ATOM 1452 N N B GLY A 1 87 ? -5.631 48.046 3.045 0.42 10.05 85 GLY A N 1
ATOM 1453 C CA A GLY A 1 87 ? -6.350 46.848 2.628 0.58 10.23 85 GLY A CA 1
ATOM 1454 C CA B GLY A 1 87 ? -6.365 46.872 2.632 0.42 11.76 85 GLY A CA 1
ATOM 1455 C C A GLY A 1 87 ? -5.439 45.636 2.546 0.58 12.29 85 GLY A C 1
ATOM 1456 C C B GLY A 1 87 ? -5.872 46.439 1.266 0.42 12.73 85 GLY A C 1
ATOM 1457 O O A GLY A 1 87 ? -4.224 45.744 2.706 0.58 12.98 85 GLY A O 1
ATOM 1458 O O B GLY A 1 87 ? -5.071 47.128 0.630 0.42 12.58 85 GLY A O 1
ATOM 1465 N N A ASP A 1 88 ? -6.028 44.482 2.262 0.58 13.22 86 ASP A N 1
ATOM 1466 N N B ASP A 1 88 ? -6.343 45.287 0.809 0.42 14.87 86 ASP A N 1
ATOM 1467 C CA A ASP A 1 88 ? -5.326 43.208 2.405 0.58 15.38 86 ASP A CA 1
ATOM 1468 C CA B ASP A 1 88 ? -6.049 44.838 -0.549 0.42 18.57 86 ASP A CA 1
ATOM 1469 C C A ASP A 1 88 ? -4.126 43.034 1.468 0.58 17.60 86 ASP A C 1
ATOM 1470 C C B ASP A 1 88 ? -4.564 44.652 -0.809 0.42 20.29 86 ASP A C 1
ATOM 1471 O O A ASP A 1 88 ? -3.263 42.197 1.729 0.58 19.44 86 ASP A O 1
ATOM 1472 O O B ASP A 1 88 ? -3.997 45.282 -1.704 0.42 19.21 86 ASP A O 1
ATOM 1489 N N A HIS A 1 89 ? -4.070 43.807 0.386 0.58 17.37 87 HIS A N 1
ATOM 1490 N N B HIS A 1 89 ? -3.935 43.770 -0.045 0.42 20.78 87 HIS A N 1
ATOM 1491 C CA A HIS A 1 89 ? -2.975 43.693 -0.578 0.58 18.76 87 HIS A CA 1
ATOM 1492 C CA B HIS A 1 89 ? -2.541 43.457 -0.284 0.42 23.84 87 HIS A CA 1
ATOM 1493 C C A HIS A 1 89 ? -2.060 44.919 -0.587 0.58 18.09 87 HIS A C 1
ATOM 1494 C C B HIS A 1 89 ? -1.742 44.749 -0.316 0.42 20.90 87 HIS A C 1
ATOM 1495 O O A HIS A 1 89 ? -1.248 45.094 -1.496 0.58 18.95 87 HIS A O 1
ATOM 1496 O O B HIS A 1 89 ? -0.754 44.859 -1.043 0.42 20.26 87 HIS A O 1
ATOM 1525 N N . GLY A 1 90 ? -2.183 45.742 0.449 1.00 16.80 88 GLY A N 1
ATOM 1526 C CA . GLY A 1 90 ? -1.373 46.925 0.620 1.00 15.28 88 GLY A CA 1
ATOM 1527 C C . GLY A 1 90 ? -1.514 47.947 -0.478 1.00 13.15 88 GLY A C 1
ATOM 1528 O O . GLY A 1 90 ? -0.621 48.768 -0.654 1.00 14.79 88 GLY A O 1
ATOM 1533 N N . LYS A 1 91 ? -2.629 47.913 -1.206 1.00 11.77 89 LYS A N 1
ATOM 1534 C CA . LYS A 1 91 ? -2.851 48.878 -2.281 1.00 10.73 89 LYS A CA 1
ATOM 1535 C C . LYS A 1 91 ? -3.891 49.937 -1.909 1.00 9.77 89 LYS A C 1
ATOM 1536 O O . LYS A 1 91 ? -3.745 51.093 -2.277 1.00 12.84 89 LYS A O 1
ATOM 1555 N N . GLY A 1 92 ? -4.942 49.538 -1.206 1.00 9.31 90 GLY A N 1
ATOM 1556 C CA . GLY A 1 92 ? -5.962 50.472 -0.766 1.00 8.37 90 GLY A CA 1
ATOM 1557 C C . GLY A 1 92 ? -5.596 51.106 0.564 1.00 7.68 90 GLY A C 1
ATOM 1558 O O . GLY A 1 92 ? -5.234 50.398 1.510 1.00 8.33 90 GLY A O 1
ATOM 1562 N N . PHE A 1 93 ? -5.720 52.428 0.643 1.00 7.45 91 PHE A N 1
ATOM 1563 C CA . PHE A 1 93 ? -5.314 53.190 1.814 1.00 7.14 91 PHE A CA 1
ATOM 1564 C C . PHE A 1 93 ? -6.463 54.009 2.375 1.00 6.75 91 PHE A C 1
ATOM 1565 O O . PHE A 1 93 ? -7.136 54.737 1.652 1.00 7.40 91 PHE A O 1
ATOM 1582 N N . GLY A 1 94 ? -6.632 53.938 3.690 1.00 6.89 92 GLY A N 1
ATOM 1583 C CA . GLY A 1 94 ? -7.524 54.840 4.376 1.00 6.79 92 GLY A CA 1
ATOM 1584 C C . GLY A 1 94 ? -8.944 54.335 4.520 1.00 6.52 92 GLY A C 1
ATOM 1585 O O . GLY A 1 94 ? -9.357 53.340 3.911 1.00 7.01 92 GLY A O 1
ATOM 1589 N N . LEU A 1 95 ? -9.725 55.066 5.311 1.00 6.53 93 LEU A N 1
ATOM 1590 C CA . LEU A 1 95 ? -11.139 54.782 5.492 1.00 6.75 93 LEU A CA 1
ATOM 1591 C C . LEU A 1 95 ? -11.906 54.587 4.176 1.00 6.96 93 LEU A C 1
ATOM 1592 O O . LEU A 1 95 ? -12.840 53.786 4.128 1.00 7.48 93 LEU A O 1
ATOM 1608 N N . MET A 1 96 ? -11.528 55.330 3.135 1.00 6.62 94 MET A N 1
ATOM 1609 C CA . MET A 1 96 ? -12.194 55.275 1.836 1.00 6.88 94 MET A CA 1
ATOM 1610 C C . MET A 1 96 ? -11.432 54.452 0.796 1.00 7.18 94 MET A C 1
ATOM 1611 O O . MET A 1 96 ? -11.874 54.335 -0.343 1.00 7.85 94 MET A O 1
ATOM 1625 N N . GLN A 1 97 ? -10.293 53.891 1.183 1.00 7.23 95 GLN A N 1
ATOM 1626 C CA . GLN A 1 97 ? -9.512 52.995 0.332 1.00 7.47 95 GLN A CA 1
ATOM 1627 C C . GLN A 1 97 ? -9.137 53.616 -1.017 1.00 7.83 95 GLN A C 1
ATOM 1628 O O . GLN A 1 97 ? -9.477 53.115 -2.090 1.00 9.15 95 GLN A O 1
ATOM 1642 N N . VAL A 1 98 ? -8.401 54.715 -0.932 1.00 7.49 96 VAL A N 1
ATOM 1643 C CA . VAL A 1 98 ? -7.754 55.297 -2.093 1.00 7.37 96 VAL A CA 1
ATOM 1644 C C . VAL A 1 98 ? -6.671 54.340 -2.586 1.00 7.50 96 VAL A C 1
ATOM 1645 O O . VAL A 1 98 ? -5.893 53.813 -1.788 1.00 8.36 96 VAL A O 1
ATOM 1658 N N . ASP A 1 99 ? -6.610 54.105 -3.894 1.00 7.46 97 ASP A N 1
ATOM 1659 C CA . ASP A 1 99 ? -5.638 53.164 -4.452 1.00 7.85 97 ASP A CA 1
ATOM 1660 C C . ASP A 1 99 ? -4.312 53.875 -4.670 1.00 7.73 97 ASP A C 1
ATOM 1661 O O . ASP A 1 99 ? -4.224 54.796 -5.485 1.00 7.95 97 ASP A O 1
ATOM 1670 N N . LYS A 1 100 ? -3.292 53.455 -3.922 1.00 8.29 98 LYS A N 1
ATOM 1671 C CA . LYS A 1 100 ? -1.986 54.101 -3.960 1.00 8.78 98 LYS A CA 1
ATOM 1672 C C . LYS A 1 100 ? -1.315 53.979 -5.325 1.00 8.58 98 LYS A C 1
ATOM 1673 O O . LYS A 1 100 ? -0.338 54.679 -5.592 1.00 9.81 98 LYS A O 1
ATOM 1692 N N . ARG A 1 101 ? -1.804 53.082 -6.184 1.00 8.05 99 ARG A N 1
ATOM 1693 C CA . ARG A 1 101 ? -1.233 52.928 -7.518 1.00 8.33 99 ARG A CA 1
ATOM 1694 C C . ARG A 1 101 ? -1.767 53.977 -8.488 1.00 8.29 99 ARG A C 1
ATOM 1695 O O . ARG A 1 101 ? -1.134 54.272 -9.501 1.00 9.03 99 ARG A O 1
ATOM 1716 N N . TYR A 1 102 ? -2.954 54.509 -8.184 1.00 7.89 100 TYR A N 1
ATOM 1717 C CA . TYR A 1 102 ? -3.629 55.504 -9.014 1.00 7.73 100 TYR A CA 1
ATOM 1718 C C . TYR A 1 102 ? -3.431 56.928 -8.519 1.00 7.47 100 TYR A C 1
ATOM 1719 O O . TYR A 1 102 ? -3.635 57.872 -9.287 1.00 8.30 100 TYR A O 1
ATOM 1737 N N . HIS A 1 103 ? -3.078 57.084 -7.243 1.00 8.25 101 HIS A N 1
ATOM 1738 C CA . HIS A 1 103 ? -3.000 58.394 -6.604 1.00 8.45 101 HIS A CA 1
ATOM 1739 C C . HIS A 1 103 ? -1.850 58.434 -5.631 1.00 8.87 101 HIS A C 1
ATOM 1740 O O . HIS A 1 103 ? -1.506 57.420 -5.027 1.00 10.75 101 HIS A O 1
ATOM 1755 N N . LYS A 1 104 ? -1.289 59.626 -5.454 1.00 8.61 102 LYS A N 1
ATOM 1756 C CA . LYS A 1 104 ? -0.369 59.885 -4.356 1.00 8.94 102 LYS A CA 1
ATOM 1757 C C . LYS A 1 104 ? -1.217 60.085 -3.105 1.00 8.16 102 LYS A C 1
ATOM 1758 O O . LYS A 1 104 ? -1.959 61.059 -2.995 1.00 9.10 102 LYS A O 1
ATOM 1777 N N . ILE A 1 105 ? -1.135 59.148 -2.171 1.00 8.50 103 ILE A N 1
ATOM 1778 C CA . ILE A 1 105 ? -1.965 59.220 -0.981 1.00 8.41 103 ILE A CA 1
ATOM 1779 C C . ILE A 1 105 ? -1.537 60.383 -0.104 1.00 8.68 103 ILE A C 1
ATOM 1780 O O . ILE A 1 105 ? -0.351 60.699 0.004 1.00 10.37 103 ILE A O 1
ATOM 1796 N N . VAL A 1 106 ? -2.524 61.021 0.508 1.00 8.17 104 VAL A N 1
ATOM 1797 C CA . VAL A 1 106 ? -2.296 62.095 1.454 1.00 8.75 104 VAL A CA 1
ATOM 1798 C C . VAL A 1 106 ? -3.029 61.846 2.768 1.00 8.08 104 VAL A C 1
ATOM 1799 O O . VAL A 1 106 ? -4.106 61.262 2.802 1.00 8.74 104 VAL A O 1
ATOM 1812 N N . GLY A 1 107 ? -2.420 62.313 3.846 1.00 8.58 105 GLY A N 1
ATOM 1813 C CA . GLY A 1 107 ? -2.994 62.216 5.175 1.00 8.43 105 GLY A CA 1
ATOM 1814 C C . GLY A 1 107 ? -2.789 60.879 5.842 1.00 8.10 105 GLY A C 1
ATOM 1815 O O . GLY A 1 107 ? -2.493 59.875 5.204 1.00 8.74 105 GLY A O 1
ATOM 1819 N N . ALA A 1 108 ? -2.972 60.854 7.154 1.00 7.43 106 ALA A N 1
ATOM 1820 C CA . ALA A 1 108 ? -3.098 59.583 7.839 1.00 7.48 106 ALA A CA 1
ATOM 1821 C C . ALA A 1 108 ? -4.361 58.861 7.369 1.00 6.79 106 ALA A C 1
ATOM 1822 O O . ALA A 1 108 ? -5.303 59.478 6.861 1.00 7.12 106 ALA A O 1
ATOM 1829 N N . TRP A 1 109 ? -4.402 57.558 7.592 1.00 6.83 107 TRP A N 1
ATOM 1830 C CA . TRP A 1 109 ? -5.473 56.726 7.065 1.00 7.19 107 TRP A CA 1
ATOM 1831 C C . TRP A 1 109 ? -6.852 57.091 7.615 1.00 7.02 107 TRP A C 1
ATOM 1832 O O . TRP A 1 109 ? -7.869 56.796 6.983 1.00 7.39 107 TRP A O 1
A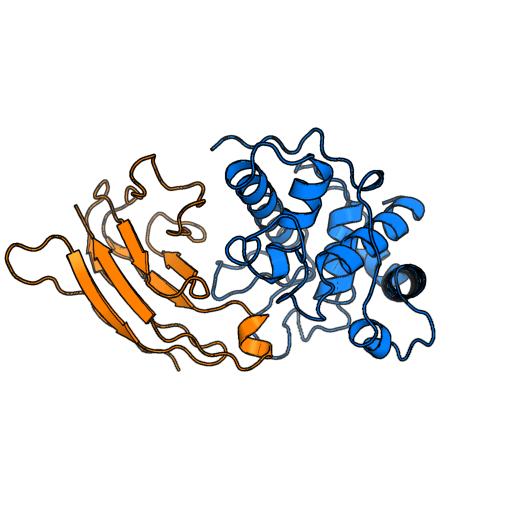TOM 1853 N N . ASP A 1 110 ? -6.870 57.710 8.799 1.00 7.09 108 ASP A N 1
ATOM 1854 C CA . ASP A 1 110 ? -8.085 58.083 9.501 1.00 7.54 108 ASP A CA 1
ATOM 1855 C C . ASP A 1 110 ? -8.288 59.601 9.563 1.00 7.32 108 ASP A C 1
ATOM 1856 O O . ASP A 1 110 ? -9.030 60.093 10.408 1.00 8.62 108 ASP A O 1
ATOM 1865 N N . SER A 1 111 ? -7.646 60.337 8.659 1.00 7.22 109 SER A N 1
ATOM 1866 C CA . SER A 1 111 ? -7.602 61.795 8.724 1.00 7.44 109 SER A CA 1
ATOM 1867 C C . SER A 1 111 ? -8.622 62.482 7.827 1.00 7.02 109 SER A C 1
ATOM 1868 O O . SER A 1 111 ? -9.100 61.933 6.825 1.00 7.16 109 SER A O 1
ATOM 1876 N N . GLU A 1 112 ? -8.888 63.737 8.156 1.00 7.64 110 GLU A N 1
ATOM 1877 C CA . GLU A 1 112 ? -9.692 64.590 7.299 1.00 8.03 110 GLU A CA 1
ATOM 1878 C C . GLU A 1 112 ? -9.068 64.707 5.909 1.00 7.67 110 GLU A C 1
ATOM 1879 O O . GLU A 1 112 ? -9.770 64.686 4.904 1.00 7.70 110 GLU A O 1
ATOM 1891 N N . LYS A 1 113 ? -7.751 64.848 5.832 1.00 7.65 111 LYS A N 1
ATOM 1892 C CA A LYS A 1 113 ? -7.080 64.972 4.543 0.59 7.44 111 LYS A CA 1
ATOM 1893 C CA B LYS A 1 113 ? -7.098 64.982 4.532 0.41 9.17 111 LYS A CA 1
ATOM 1894 C C . LYS A 1 113 ? -7.349 63.750 3.667 1.00 7.08 111 LYS A C 1
ATOM 1895 O O . LYS A 1 113 ? -7.602 63.863 2.456 1.00 7.48 111 LYS A O 1
ATOM 1932 N N . HIS A 1 114 ? -7.293 62.569 4.270 1.00 6.64 112 HIS A N 1
ATOM 1933 C CA . HIS A 1 114 ? -7.597 61.350 3.545 1.00 6.43 112 HIS A CA 1
ATOM 1934 C C . HIS A 1 114 ? -9.063 61.328 3.080 1.00 6.25 112 HIS A C 1
ATOM 1935 O O . HIS A 1 114 ? -9.368 61.002 1.932 1.00 6.37 112 HIS A O 1
ATOM 1950 N N . ILE A 1 115 ? -9.975 61.661 3.994 1.00 6.37 113 ILE A N 1
ATOM 1951 C CA . ILE A 1 115 ? -11.390 61.609 3.658 1.00 6.51 113 ILE A CA 1
ATOM 1952 C C . ILE A 1 115 ? -11.677 62.611 2.522 1.00 6.11 113 ILE A C 1
ATOM 1953 O O . ILE A 1 115 ? -12.477 62.343 1.620 1.00 6.56 113 ILE A O 1
ATOM 1969 N N A SER A 1 116 ? -11.028 63.769 2.549 0.88 6.24 114 SER A N 1
ATOM 1970 N N B SER A 1 116 ? -10.976 63.738 2.545 0.12 6.89 114 SER A N 1
ATOM 1971 C CA A SER A 1 116 ? -11.169 64.712 1.439 0.88 6.35 114 SER A CA 1
ATOM 1972 C CA B SER A 1 116 ? -11.105 64.732 1.490 0.12 7.28 114 SER A CA 1
ATOM 1973 C C A SER A 1 116 ? -10.687 64.115 0.118 0.88 6.28 114 SER A C 1
ATOM 1974 C C B SER A 1 116 ? -10.644 64.187 0.137 0.12 7.01 114 SER A C 1
ATOM 1975 O O A SER A 1 116 ? -11.327 64.295 -0.916 0.88 6.34 114 SER A O 1
ATOM 1976 O O B SER A 1 116 ? -11.265 64.458 -0.890 0.12 6.33 114 SER A O 1
ATOM 1991 N N . GLN A 1 117 ? -9.550 63.430 0.134 1.00 6.41 115 GLN A N 1
ATOM 1992 C CA . GLN A 1 117 ? -9.042 62.829 -1.093 1.00 6.47 115 GLN A CA 1
ATOM 1993 C C . GLN A 1 117 ? -10.023 61.798 -1.656 1.00 6.07 115 GLN A C 1
ATOM 1994 O O . GLN A 1 117 ? -10.337 61.828 -2.850 1.00 6.63 115 GLN A O 1
ATOM 2009 N N . GLY A 1 118 ? -10.510 60.887 -0.823 1.00 5.99 116 GLY A N 1
ATOM 2010 C CA . GLY A 1 118 ? -11.462 59.908 -1.319 1.00 6.11 116 GLY A CA 1
ATOM 2011 C C . GLY A 1 118 ? -12.736 60.552 -1.845 1.00 5.89 116 GLY A C 1
ATOM 2012 O O . GLY A 1 118 ? -13.295 60.150 -2.871 1.00 6.20 116 GLY A O 1
ATOM 2016 N N . THR A 1 119 ? -13.203 61.563 -1.122 1.00 5.70 117 THR A N 1
ATOM 2017 C CA . THR A 1 119 ? -14.402 62.282 -1.517 1.00 5.83 117 THR A CA 1
ATOM 2018 C C . THR A 1 119 ? -14.211 62.981 -2.865 1.00 5.91 117 THR A C 1
ATOM 2019 O O . THR A 1 119 ? -15.105 62.957 -3.722 1.00 6.15 117 THR A O 1
ATOM 2030 N N . GLU A 1 120 ? -13.046 63.590 -3.070 1.00 5.89 118 GLU A N 1
ATOM 2031 C CA . GLU A 1 120 ? -12.753 64.230 -4.345 1.00 6.20 118 GLU A CA 1
ATOM 2032 C C . GLU A 1 120 ? -12.747 63.230 -5.489 1.00 6.04 118 GLU A C 1
ATOM 2033 O O . GLU A 1 120 ? -13.235 63.526 -6.584 1.00 6.63 118 GLU A O 1
ATOM 2045 N N . ILE A 1 121 ? -12.192 62.050 -5.257 1.00 6.05 119 ILE A N 1
ATOM 2046 C CA . ILE A 1 121 ? -12.158 61.006 -6.271 1.00 6.05 119 ILE A CA 1
ATOM 2047 C C . ILE A 1 121 ? -13.590 60.578 -6.632 1.00 6.36 119 ILE A C 1
ATOM 2048 O O . ILE A 1 121 ? -13.934 60.443 -7.817 1.00 6.79 119 ILE A O 1
ATOM 2064 N N . LEU A 1 122 ? -14.450 60.400 -5.630 1.00 6.02 120 LEU A N 1
ATOM 2065 C CA . LEU A 1 122 ? -15.853 60.082 -5.890 1.00 5.95 120 LEU A CA 1
ATOM 2066 C C . LEU A 1 122 ? -16.542 61.188 -6.696 1.00 6.06 120 LEU A C 1
ATOM 2067 O O . LEU A 1 122 ? -17.251 60.920 -7.671 1.00 6.60 120 LEU A O 1
ATOM 2083 N N A ILE A 1 123 ? -16.342 62.431 -6.265 0.01 6.91 121 ILE A N 1
ATOM 2084 N N B ILE A 1 123 ? -16.336 62.432 -6.280 0.99 5.97 121 ILE A N 1
ATOM 2085 C CA A ILE A 1 123 ? -16.930 63.585 -6.938 0.01 7.80 121 ILE A CA 1
ATOM 2086 C CA B ILE A 1 123 ? -16.947 63.578 -6.950 0.99 6.71 121 ILE A CA 1
ATOM 2087 C C A ILE A 1 123 ? -16.554 63.588 -8.412 0.01 7.37 121 ILE A C 1
ATOM 2088 C C B ILE A 1 123 ? -16.533 63.663 -8.412 0.99 7.14 121 ILE A C 1
ATOM 2089 O O A ILE A 1 123 ? -17.400 63.808 -9.278 0.01 7.68 121 ILE A O 1
ATOM 2090 O O B ILE A 1 123 ? -17.342 64.006 -9.282 0.99 7.98 121 ILE A O 1
ATOM 2121 N N . GLU A 1 124 ? -15.278 63.345 -8.691 1.00 7.10 122 GLU A N 1
ATOM 2122 C CA . GLU A 1 124 ? -14.799 63.320 -10.060 1.00 7.65 122 GLU A CA 1
ATOM 2123 C C . GLU A 1 124 ? -15.473 62.196 -10.856 1.00 7.80 122 GLU A C 1
ATOM 2124 O O . GLU A 1 124 ? -15.857 62.413 -12.009 1.00 9.03 122 GLU A O 1
ATOM 2137 N N . PHE A 1 125 ? -15.648 61.017 -10.270 1.00 7.44 123 PHE A N 1
ATOM 2138 C CA . PHE A 1 125 ? -16.365 59.959 -10.969 1.00 7.52 123 PHE A CA 1
ATOM 2139 C C . PHE A 1 125 ? -17.809 60.360 -11.275 1.00 7.82 123 PHE A C 1
ATOM 2140 O O . PHE A 1 125 ? -18.314 60.045 -12.360 1.00 8.67 123 PHE A O 1
ATOM 2157 N N . ILE A 1 126 ? -18.471 61.049 -10.351 1.00 7.45 124 ILE A N 1
ATOM 2158 C CA . ILE A 1 126 ? -19.817 61.545 -10.610 1.00 7.59 124 ILE A CA 1
ATOM 2159 C C . ILE A 1 126 ? -19.807 62.495 -11.820 1.00 8.41 124 ILE A C 1
ATOM 2160 O O . ILE A 1 126 ? -20.628 62.371 -12.736 1.00 9.00 124 ILE A O 1
ATOM 2176 N N . ARG A 1 127 ? -18.859 63.425 -11.844 1.00 8.37 125 ARG A N 1
ATOM 2177 C CA . ARG A 1 127 ? -18.738 64.348 -12.974 1.00 8.75 125 ARG A CA 1
ATOM 2178 C C . ARG A 1 127 ? -18.593 63.603 -14.296 1.00 9.15 125 ARG A C 1
ATOM 2179 O O . ARG A 1 127 ? -19.198 63.970 -15.305 1.00 10.09 125 ARG A O 1
ATOM 2200 N N . ARG A 1 128 ? -17.763 62.571 -14.298 1.00 8.80 126 ARG A N 1
ATOM 2201 C CA . ARG A 1 128 ? -17.558 61.794 -15.515 1.00 9.45 126 ARG A CA 1
ATOM 2202 C C . ARG A 1 128 ? -18.814 61.108 -15.989 1.00 9.50 126 ARG A C 1
ATOM 2203 O O . ARG A 1 128 ? -19.066 61.071 -17.193 1.00 10.77 126 ARG A O 1
ATOM 2224 N N . ILE A 1 129 ? -19.594 60.523 -15.089 1.00 8.96 127 ILE A N 1
ATOM 2225 C CA . ILE A 1 129 ? -20.816 59.866 -15.518 1.00 8.68 127 ILE A CA 1
ATOM 2226 C C . ILE A 1 129 ? -21.826 60.894 -16.041 1.00 9.27 127 ILE A C 1
ATOM 2227 O O . ILE A 1 129 ? -22.527 60.639 -17.017 1.00 9.99 127 ILE A O 1
ATOM 2243 N N . GLN A 1 130 ? -21.882 62.066 -15.418 1.00 9.81 128 GLN A N 1
ATOM 2244 C CA . GLN A 1 130 ? -22.698 63.154 -15.960 1.00 10.01 128 GLN A CA 1
ATOM 2245 C C . GLN A 1 130 ? -22.247 63.541 -17.376 1.00 11.05 128 GLN A C 1
ATOM 2246 O O . GLN A 1 130 ? -23.068 63.882 -18.224 1.00 12.64 128 GLN A O 1
ATOM 2260 N N . ALA A 1 131 ? -20.941 63.506 -17.631 1.00 10.78 129 ALA A N 1
ATOM 2261 C CA . ALA A 1 131 ? -20.413 63.846 -18.955 1.00 12.45 129 ALA A CA 1
ATOM 2262 C C . ALA A 1 131 ? -20.689 62.752 -19.980 1.00 12.31 129 ALA A C 1
ATOM 2263 O O . ALA A 1 131 ? -20.980 63.037 -21.147 1.00 13.60 129 ALA A O 1
ATOM 2270 N N . LYS A 1 132 ? -20.582 61.502 -19.550 1.00 11.66 130 LYS A N 1
ATOM 2271 C CA . LYS A 1 132 ? -20.699 60.346 -20.427 1.00 11.59 130 LYS A CA 1
ATOM 2272 C C . LYS A 1 132 ? -22.150 60.062 -20.801 1.00 11.38 130 LYS A C 1
ATOM 2273 O O . LYS A 1 132 ? -22.425 59.616 -21.924 1.00 12.00 130 LYS A O 1
ATOM 2292 N N . PHE A 1 133 ? -23.063 60.339 -19.871 1.00 10.61 131 PHE A N 1
ATOM 2293 C CA . PHE A 1 133 ? -24.494 60.112 -20.040 1.00 10.96 131 PHE A CA 1
ATOM 2294 C C . PHE A 1 133 ? -25.268 61.367 -19.637 1.00 10.70 131 PHE A C 1
ATOM 2295 O O . PHE A 1 133 ? -25.974 61.388 -18.627 1.00 11.19 131 PHE A O 1
ATOM 2312 N N . PRO A 1 134 ? -25.171 62.426 -20.453 1.00 11.26 132 PRO A N 1
ATOM 2313 C CA . PRO A 1 134 ? -25.697 63.724 -20.014 1.00 11.93 132 PRO A CA 1
ATOM 2314 C C . PRO A 1 134 ? -27.220 63.825 -19.938 1.00 12.80 132 PRO A C 1
ATOM 2315 O O . PRO A 1 134 ? -27.711 64.735 -19.270 1.00 15.63 132 PRO A O 1
ATOM 2326 N N . VAL A 1 135 ? -27.946 62.918 -20.581 1.00 12.07 133 VAL A N 1
ATOM 2327 C CA . VAL A 1 135 ? -29.400 62.963 -20.573 1.00 13.83 133 VAL A CA 1
ATOM 2328 C C . VAL A 1 135 ? -29.995 62.153 -19.415 1.00 10.27 133 VAL A C 1
ATOM 2329 O O . VAL A 1 135 ? -31.184 62.267 -19.122 1.00 10.89 133 VAL A O 1
ATOM 2342 N N . TRP A 1 136 ? -29.174 61.357 -18.738 1.00 9.58 134 TRP A N 1
ATOM 2343 C CA . TRP A 1 136 ? -29.696 60.534 -17.653 1.00 8.94 134 TRP A CA 1
ATOM 2344 C C . TRP A 1 136 ? -30.281 61.379 -16.535 1.00 8.36 134 TRP A C 1
ATOM 2345 O O . TRP A 1 136 ? -29.783 62.452 -16.211 1.00 9.54 134 TRP A O 1
ATOM 2366 N N . PRO A 1 137 ? -31.290 60.840 -15.850 1.00 7.89 135 PRO A N 1
ATOM 2367 C CA . PRO A 1 137 ? -31.687 61.412 -14.565 1.00 8.22 135 PRO A CA 1
ATOM 2368 C C . PRO A 1 137 ? -30.480 61.568 -13.646 1.00 7.79 135 PRO A C 1
ATOM 2369 O O . PRO A 1 137 ? -29.612 60.691 -13.579 1.00 7.53 135 PRO A O 1
ATOM 2380 N N . LYS A 1 138 ? -30.442 62.660 -12.899 1.00 7.83 136 LYS A N 1
ATOM 2381 C CA . LYS A 1 138 ? -29.319 62.898 -12.006 1.00 7.89 136 LYS A CA 1
ATOM 2382 C C . LYS A 1 138 ? -29.168 61.788 -10.970 1.00 7.55 136 LYS A C 1
ATOM 2383 O O . LYS A 1 138 ? -28.052 61.502 -10.537 1.00 8.06 136 LYS A O 1
ATOM 2402 N N . GLU A 1 139 ? -30.271 61.156 -10.572 1.00 7.82 137 GLU A N 1
ATOM 2403 C CA . GLU A 1 139 ? -30.203 60.045 -9.634 1.00 7.95 137 GLU A CA 1
ATOM 2404 C C . GLU A 1 139 ? -29.372 58.906 -10.202 1.00 7.54 137 GLU A C 1
ATOM 2405 O O . GLU A 1 139 ? -28.611 58.256 -9.483 1.00 7.92 137 GLU A O 1
ATOM 2417 N N . HIS A 1 140 ? -29.553 58.642 -11.497 1.00 7.45 138 HIS A N 1
ATOM 2418 C CA . HIS A 1 140 ? -28.829 57.576 -12.167 1.00 7.71 138 HIS A CA 1
ATOM 2419 C C . HIS A 1 140 ? -27.370 57.943 -12.354 1.00 7.15 138 HIS A C 1
ATOM 2420 O O . HIS A 1 140 ? -26.491 57.086 -12.264 1.00 7.65 138 HIS A O 1
ATOM 2435 N N . GLN A 1 141 ? -27.100 59.219 -12.614 1.00 7.31 139 GLN A N 1
ATOM 2436 C CA . GLN A 1 141 ? -25.718 59.684 -12.736 1.00 7.63 139 GLN A CA 1
ATOM 2437 C C . GLN A 1 141 ? -24.987 59.579 -11.395 1.00 7.30 139 GLN A C 1
ATOM 2438 O O . GLN A 1 141 ? -23.835 59.168 -11.354 1.00 7.63 139 GLN A O 1
ATOM 2452 N N . LEU A 1 142 ? -25.655 59.940 -10.300 1.00 7.25 140 LEU A N 1
ATOM 2453 C CA . LEU A 1 142 ? -25.071 59.811 -8.965 1.00 7.30 140 LEU A CA 1
ATOM 2454 C C . LEU A 1 142 ? -24.773 58.344 -8.664 1.00 7.12 140 LEU A C 1
ATOM 2455 O O . LEU A 1 142 ? -23.672 57.989 -8.239 1.00 7.34 140 LEU A O 1
ATOM 2471 N N . LYS A 1 143 ? -25.752 57.478 -8.898 1.00 6.93 141 LYS A N 1
ATOM 2472 C CA . LYS A 1 143 ? -25.573 56.065 -8.642 1.00 7.19 141 LYS A CA 1
ATOM 2473 C C . LYS A 1 143 ? -24.441 55.507 -9.510 1.00 6.78 141 LYS A C 1
ATOM 2474 O O . LYS A 1 143 ? -23.605 54.739 -9.041 1.00 7.19 141 LYS A O 1
ATOM 2493 N N . GLY A 1 144 ? -24.399 55.910 -10.778 1.00 7.24 142 GLY A N 1
ATOM 2494 C CA . GLY A 1 144 ? -23.331 55.472 -11.655 1.00 7.43 142 GLY A CA 1
ATOM 2495 C C . GLY A 1 144 ? -21.963 55.946 -11.207 1.00 7.04 142 GLY A C 1
ATOM 2496 O O . GLY A 1 144 ? -20.992 55.212 -11.297 1.00 7.50 142 GLY A O 1
ATOM 2500 N N . GLY A 1 145 ? -21.879 57.178 -10.734 1.00 6.89 143 GLY A N 1
ATOM 2501 C CA . GLY A 1 145 ? -20.635 57.694 -10.196 1.00 7.18 143 GLY A CA 1
ATOM 2502 C C . GLY A 1 145 ? -20.151 56.893 -9.001 1.00 6.98 143 GLY A C 1
ATOM 2503 O O . GLY A 1 145 ? -18.967 56.604 -8.859 1.00 7.31 143 GLY A O 1
ATOM 2507 N N . ILE A 1 146 ? -21.075 56.545 -8.112 1.00 6.84 144 ILE A N 1
ATOM 2508 C CA . ILE A 1 146 ? -20.745 55.687 -6.990 1.00 6.72 144 ILE A CA 1
ATOM 2509 C C . ILE A 1 146 ? -20.239 54.333 -7.491 1.00 6.66 144 ILE A C 1
ATOM 2510 O O . ILE A 1 146 ? -19.242 53.812 -6.994 1.00 7.22 144 ILE A O 1
ATOM 2526 N N . SER A 1 147 ? -20.913 53.743 -8.478 1.00 6.70 145 SER A N 1
ATOM 2527 C CA A SER A 1 147 ? -20.474 52.476 -9.047 0.27 7.44 145 SER A CA 1
ATOM 2528 C CA B SER A 1 147 ? -20.452 52.462 -9.006 0.73 7.41 145 SER A CA 1
ATOM 2529 C C . SER A 1 147 ? -19.046 52.582 -9.588 1.00 7.42 145 SER A C 1
ATOM 2530 O O . SER A 1 147 ? -18.229 51.672 -9.438 1.00 8.16 145 SER A O 1
ATOM 2545 N N . ALA A 1 148 ? -18.762 53.712 -10.225 1.00 7.56 146 ALA A N 1
ATOM 2546 C CA . ALA A 1 148 ? -17.469 53.965 -10.835 1.00 7.88 146 ALA A CA 1
ATOM 2547 C C . ALA A 1 148 ? -16.362 54.119 -9.794 1.00 7.79 146 ALA A C 1
ATOM 2548 O O . ALA A 1 148 ? -15.203 53.843 -10.083 1.00 8.53 146 ALA A O 1
ATOM 2555 N N . TYR A 1 149 ? -16.702 54.543 -8.580 1.00 7.36 147 TYR A N 1
ATOM 2556 C CA . TYR A 1 149 ? -15.715 54.611 -7.513 1.00 7.64 147 TYR A CA 1
ATOM 2557 C C . TYR A 1 149 ? -15.087 53.231 -7.275 1.00 7.74 147 TYR A C 1
ATOM 2558 O O . TYR A 1 149 ? -13.918 53.111 -6.934 1.00 9.25 147 TYR A O 1
ATOM 2576 N N . ASN A 1 150 ? -15.883 52.186 -7.456 1.00 7.46 148 ASN A N 1
ATOM 2577 C CA . ASN A 1 150 ? -15.402 50.819 -7.346 1.00 8.04 148 ASN A CA 1
ATOM 2578 C C . ASN A 1 150 ? -14.826 50.265 -8.650 1.00 8.61 148 ASN A C 1
ATOM 2579 O O . ASN A 1 150 ? -13.782 49.630 -8.642 1.00 9.98 148 ASN A O 1
ATOM 2590 N N . ALA A 1 151 ? -15.512 50.493 -9.771 1.00 8.58 149 ALA A N 1
ATOM 2591 C CA . ALA A 1 151 ? -15.204 49.752 -10.996 1.00 9.96 149 ALA A CA 1
ATOM 2592 C C . ALA A 1 151 ? -14.659 50.606 -12.140 1.00 9.67 149 ALA A C 1
ATOM 2593 O O . ALA A 1 151 ? -14.287 50.055 -13.176 1.00 11.31 149 ALA A O 1
ATOM 2600 N N . GLY A 1 152 ? -14.596 51.922 -11.946 1.00 10.00 150 GLY A N 1
ATOM 2601 C CA . GLY A 1 152 ? -14.160 52.851 -12.975 1.00 10.15 150 GLY A CA 1
ATOM 2602 C C . GLY A 1 152 ? -15.315 53.318 -13.842 1.00 9.77 150 GLY A C 1
ATOM 2603 O O . GLY A 1 152 ? -16.308 52.594 -14.025 1.00 10.43 150 GLY A O 1
ATOM 2607 N N . ASP A 1 153 ? -15.200 54.526 -14.387 1.00 10.04 151 ASP A N 1
ATOM 2608 C CA . ASP A 1 153 ? -16.231 55.013 -15.292 1.00 10.43 151 ASP A CA 1
ATOM 2609 C C . ASP A 1 153 ? -16.358 54.136 -16.531 1.00 11.30 151 ASP A C 1
ATOM 2610 O O . ASP A 1 153 ? -17.435 54.049 -17.118 1.00 11.97 151 ASP A O 1
ATOM 2619 N N . LYS A 1 154 ? -15.291 53.450 -16.917 1.00 12.79 152 LYS A N 1
ATOM 2620 C CA A LYS A 1 154 ? -15.373 52.594 -18.092 0.46 13.97 152 LYS A CA 1
ATOM 2621 C CA B LYS A 1 154 ? -15.349 52.568 -18.081 0.54 13.31 152 LYS A CA 1
ATOM 2622 C C . LYS A 1 154 ? -16.305 51.394 -17.870 1.00 13.47 152 LYS A C 1
ATOM 2623 O O . LYS A 1 154 ? -16.763 50.784 -18.835 1.00 15.20 152 LYS A O 1
ATOM 2660 N N . ASN A 1 155 ? -16.608 51.069 -16.613 1.00 13.09 153 ASN A N 1
ATOM 2661 C CA . ASN A 1 155 ? -17.537 49.970 -16.328 1.00 12.98 153 ASN A CA 1
ATOM 2662 C C . ASN A 1 155 ? -19.000 50.373 -16.485 1.00 12.09 153 ASN A C 1
ATOM 2663 O O . ASN A 1 155 ? -19.877 49.517 -16.546 1.00 13.01 153 ASN A O 1
ATOM 2674 N N . VAL A 1 156 ? -19.256 51.675 -16.521 1.00 11.26 154 VAL A N 1
ATOM 2675 C CA . VAL A 1 156 ? -20.608 52.184 -16.651 1.00 11.04 154 VAL A CA 1
ATOM 2676 C C . VAL A 1 156 ? -20.862 52.365 -18.147 1.00 11.75 154 VAL A C 1
ATOM 2677 O O . VAL A 1 156 ? -20.505 53.385 -18.737 1.00 12.79 154 VAL A O 1
ATOM 2690 N N . ARG A 1 157 ? -21.448 51.347 -18.767 1.00 11.75 155 ARG A N 1
ATOM 2691 C CA . ARG A 1 157 ? -21.565 51.310 -20.222 1.00 12.35 155 ARG A CA 1
ATOM 2692 C C . ARG A 1 157 ? -22.989 51.468 -20.688 1.00 13.48 155 ARG A C 1
ATOM 2693 O O . ARG A 1 157 ? -23.209 51.879 -21.812 1.00 16.22 155 ARG A O 1
ATOM 2714 N N . THR A 1 158 ? -23.948 51.138 -19.827 1.00 12.47 156 THR A N 1
ATOM 2715 C CA . THR A 1 158 ? -25.363 51.183 -20.170 1.00 13.89 156 THR A CA 1
ATOM 2716 C C . THR A 1 158 ? -26.168 51.649 -18.969 1.00 11.80 156 THR A C 1
ATOM 2717 O O . THR A 1 158 ? -25.713 51.593 -17.823 1.00 11.79 156 THR A O 1
ATOM 2728 N N . TYR A 1 159 ? -27.386 52.092 -19.240 1.00 11.57 157 TYR A N 1
ATOM 2729 C CA . TYR A 1 159 ? -28.320 52.461 -18.188 1.00 10.52 157 TYR A CA 1
ATOM 2730 C C . TYR A 1 159 ? -28.572 51.278 -17.252 1.00 10.09 157 TYR A C 1
ATOM 2731 O O . TYR A 1 159 ? -28.552 51.435 -16.030 1.00 10.45 157 TYR A O 1
ATOM 2749 N N . GLU A 1 160 ? -28.810 50.103 -17.828 1.00 10.99 158 GLU A N 1
ATOM 2750 C CA . GLU A 1 160 ? -29.117 48.904 -17.058 1.00 11.78 158 GLU A CA 1
ATOM 2751 C C . GLU A 1 160 ? -27.844 48.241 -16.539 1.00 12.47 158 GLU A C 1
ATOM 2752 O O . GLU A 1 160 ? -26.757 48.470 -17.066 1.00 13.27 158 GLU A O 1
ATOM 2764 N N . ARG A 1 161 ? -27.992 47.410 -15.516 1.00 14.62 159 ARG A N 1
ATOM 2765 C CA . ARG A 1 161 ? -26.907 46.533 -15.075 1.00 17.14 159 ARG A CA 1
ATOM 2766 C C . ARG A 1 161 ? -25.663 47.290 -14.596 1.00 14.85 159 ARG A C 1
ATOM 2767 O O . ARG A 1 161 ? -24.544 46.821 -14.751 1.00 15.19 159 ARG A O 1
ATOM 2788 N N A MET A 1 162 ? -25.902 48.434 -13.980 0.44 18.04 160 MET A N 1
ATOM 2789 N N B MET A 1 162 ? -25.881 48.445 -13.981 0.02 18.12 160 MET A N 1
ATOM 2790 N N C MET A 1 162 ? -25.826 48.485 -14.038 0.53 14.55 160 MET A N 1
ATOM 2791 C CA A MET A 1 162 ? -24.842 49.332 -13.567 0.44 17.18 160 MET A CA 1
ATOM 2792 C CA B MET A 1 162 ? -24.786 49.317 -13.574 0.02 19.20 160 MET A CA 1
ATOM 2793 C CA C MET A 1 162 ? -24.636 49.250 -13.653 0.53 13.52 160 MET A CA 1
ATOM 2794 C C A MET A 1 162 ? -23.881 48.727 -12.524 0.44 16.02 160 MET A C 1
ATOM 2795 C C B MET A 1 162 ? -23.836 48.655 -12.571 0.02 16.82 160 MET A C 1
ATOM 2796 C C C MET A 1 162 ? -23.764 48.503 -12.659 0.53 11.14 160 MET A C 1
ATOM 2797 O O A MET A 1 162 ? -22.711 49.096 -12.483 0.44 16.46 160 MET A O 1
ATOM 2798 O O B MET A 1 162 ? -22.636 48.928 -12.582 0.02 18.26 160 MET A O 1
ATOM 2799 O O C MET A 1 162 ? -22.540 48.560 -12.762 0.53 10.78 160 MET A O 1
ATOM 2839 N N . ASP A 1 163 ? -24.366 47.791 -11.708 1.00 11.61 161 ASP A N 1
ATOM 2840 C CA . ASP A 1 163 ? -23.534 47.113 -10.700 1.00 10.30 161 ASP A CA 1
ATOM 2841 C C . ASP A 1 163 ? -22.917 45.799 -11.200 1.00 9.50 161 ASP A C 1
ATOM 2842 O O . ASP A 1 163 ? -22.093 45.199 -10.502 1.00 10.08 161 ASP A O 1
ATOM 2853 N N . VAL A 1 164 ? -23.262 45.357 -12.406 1.00 10.85 162 VAL A N 1
ATOM 2854 C CA . VAL A 1 164 ? -22.577 44.205 -12.969 1.00 11.75 162 VAL A CA 1
ATOM 2855 C C . VAL A 1 164 ? -21.104 44.564 -13.157 1.00 11.57 162 VAL A C 1
ATOM 2856 O O . VAL A 1 164 ? -20.769 45.621 -13.688 1.00 12.66 162 VAL A O 1
ATOM 2869 N N . GLY A 1 165 ? -20.229 43.689 -12.691 1.00 11.95 163 GLY A N 1
ATOM 2870 C CA . GLY A 1 165 ? -18.808 43.938 -12.784 1.00 12.48 163 GLY A CA 1
ATOM 2871 C C . GLY A 1 165 ? -18.226 44.664 -11.589 1.00 11.73 163 GLY A C 1
ATOM 2872 O O . GLY A 1 165 ? -17.016 44.771 -11.480 1.00 14.25 163 GLY A O 1
ATOM 2876 N N . THR A 1 166 ? -19.069 45.177 -10.698 1.00 10.09 164 THR A N 1
ATOM 2877 C CA . THR A 1 166 ? -18.576 45.764 -9.460 1.00 8.93 164 THR A CA 1
ATOM 2878 C C . THR A 1 166 ? -18.319 44.662 -8.435 1.00 9.48 164 THR A C 1
ATOM 2879 O O . THR A 1 166 ? -18.838 43.553 -8.550 1.00 10.19 164 THR A O 1
ATOM 2890 N N . THR A 1 167 ? -17.518 44.967 -7.426 1.00 9.38 165 THR A N 1
ATOM 2891 C CA . THR A 1 167 ? -17.296 44.025 -6.340 1.00 9.89 165 THR A CA 1
ATOM 2892 C C . THR A 1 167 ? -18.650 43.656 -5.740 1.00 9.73 165 THR A C 1
ATOM 2893 O O . THR A 1 167 ? -19.468 44.533 -5.453 1.00 9.77 165 THR A O 1
ATOM 2904 N N . GLY A 1 168 ? -18.902 42.362 -5.573 1.00 10.77 166 GLY A N 1
ATOM 2905 C CA . GLY A 1 168 ? -20.157 41.904 -4.997 1.00 11.48 166 GLY A CA 1
ATOM 2906 C C . GLY A 1 168 ? -21.360 41.979 -5.920 1.00 11.22 166 GLY A C 1
ATOM 2907 O O . GLY A 1 168 ? -22.449 41.542 -5.542 1.00 11.89 166 GLY A O 1
ATOM 2911 N N . GLY A 1 169 ? -21.179 42.540 -7.113 1.00 10.52 167 GLY A N 1
ATOM 2912 C CA . GLY A 1 169 ? -22.277 42.754 -8.034 1.00 10.67 167 GLY A CA 1
ATOM 2913 C C . GLY A 1 169 ? -23.331 43.710 -7.509 1.00 9.91 167 GLY A C 1
ATOM 2914 O O . GLY A 1 169 ? -24.475 43.673 -7.967 1.00 10.85 167 GLY A O 1
ATOM 2918 N N . ASP A 1 170 ? -22.951 44.587 -6.581 1.00 9.22 168 ASP A N 1
ATOM 2919 C CA . ASP A 1 170 ? -23.925 45.393 -5.856 1.00 8.98 168 ASP A CA 1
ATOM 2920 C C . ASP A 1 170 ? -23.359 46.695 -5.316 1.00 8.33 168 ASP A C 1
ATOM 2921 O O . ASP A 1 170 ? -23.957 47.275 -4.417 1.00 8.63 168 ASP A O 1
ATOM 2930 N N . TYR A 1 171 ? -22.234 47.179 -5.832 1.00 8.00 169 TYR A N 1
ATOM 2931 C CA . TYR A 1 171 ? -21.525 48.221 -5.102 1.00 7.68 169 TYR A CA 1
ATOM 2932 C C . TYR A 1 171 ? -22.380 49.468 -4.886 1.00 7.38 169 TYR A C 1
ATOM 2933 O O . TYR A 1 171 ? -22.505 49.958 -3.754 1.00 7.32 169 TYR A O 1
ATOM 2951 N N . SER A 1 172 ? -22.930 50.025 -5.958 1.00 7.24 170 SER A N 1
ATOM 2952 C CA . SER A 1 172 ? -23.701 51.246 -5.799 1.00 7.13 170 SER A CA 1
ATOM 2953 C C . SER A 1 172 ? -25.025 51.013 -5.098 1.00 6.82 170 SER A C 1
ATOM 2954 O O . SER A 1 172 ? -25.450 51.838 -4.283 1.00 6.97 170 SER A O 1
ATOM 2962 N N . ASN A 1 173 ? -25.686 49.897 -5.373 1.00 7.13 171 ASN A N 1
ATOM 2963 C CA . ASN A 1 173 ? -26.906 49.596 -4.640 1.00 7.46 171 ASN A CA 1
ATOM 2964 C C . ASN A 1 173 ? -26.653 49.556 -3.133 1.00 7.04 171 ASN A C 1
ATOM 2965 O O . ASN A 1 173 ? -27.395 50.153 -2.339 1.00 7.27 171 ASN A O 1
ATOM 2976 N N . ASP A 1 174 ? -25.598 48.863 -2.732 1.00 7.21 172 ASP A N 1
ATOM 2977 C CA . ASP A 1 174 ? -25.283 48.728 -1.315 1.00 7.15 172 ASP A CA 1
ATOM 2978 C C . ASP A 1 174 ? -24.881 50.091 -0.731 1.00 6.81 172 ASP A C 1
ATOM 2979 O O . ASP A 1 174 ? -25.403 50.507 0.310 1.00 7.16 172 ASP A O 1
ATOM 2988 N N . VAL A 1 175 ? -23.964 50.796 -1.381 1.00 6.70 173 VAL A N 1
ATOM 2989 C CA . VAL A 1 175 ? -23.540 52.080 -0.863 1.00 6.65 173 VAL A CA 1
ATOM 2990 C C . VAL A 1 175 ? -24.707 53.058 -0.737 1.00 6.47 173 VAL A C 1
ATOM 2991 O O . VAL A 1 175 ? -24.809 53.784 0.263 1.00 6.56 173 VAL A O 1
ATOM 3004 N N . VAL A 1 176 ? -25.590 53.108 -1.726 1.00 6.35 174 VAL A N 1
ATOM 3005 C CA . VAL A 1 176 ? -26.722 54.009 -1.625 1.00 6.41 174 VAL A CA 1
ATOM 3006 C C . VAL A 1 176 ? -27.580 53.677 -0.387 1.00 6.27 174 VAL A C 1
ATOM 3007 O O . VAL A 1 176 ? -27.980 54.570 0.360 1.00 6.50 174 VAL A O 1
ATOM 3020 N N . ALA A 1 177 ? -27.881 52.398 -0.195 1.00 6.42 175 ALA A N 1
ATOM 3021 C CA . ALA A 1 177 ? -28.698 52.000 0.941 1.00 6.60 175 ALA A CA 1
ATOM 3022 C C . ALA A 1 177 ? -28.005 52.309 2.274 1.00 6.88 175 ALA A C 1
ATOM 3023 O O . ALA A 1 177 ? -28.649 52.804 3.205 1.00 7.28 175 ALA A O 1
ATOM 3030 N N . ARG A 1 178 ? -26.707 52.039 2.376 1.00 6.89 176 ARG A N 1
ATOM 3031 C CA . ARG A 1 178 ? -25.991 52.372 3.609 1.00 7.41 176 ARG A CA 1
ATOM 3032 C C . ARG A 1 178 ? -26.000 53.876 3.855 1.00 6.91 176 ARG A C 1
ATOM 3033 O O . ARG A 1 178 ? -26.165 54.319 4.995 1.00 7.29 176 ARG A O 1
ATOM 3054 N N . SER A 1 179 ? -25.804 54.655 2.787 1.00 6.85 177 SER A N 1
ATOM 3055 C CA . SER A 1 179 ? -25.773 56.102 2.898 1.00 6.62 177 SER A CA 1
ATOM 3056 C C . SER A 1 179 ? -27.106 56.609 3.433 1.00 6.45 177 SER A C 1
ATOM 3057 O O . SER A 1 179 ? -27.149 57.476 4.305 1.00 7.26 177 SER A O 1
ATOM 3065 N N . GLN A 1 180 ? -28.205 56.095 2.890 1.00 6.72 178 GLN A N 1
ATOM 3066 C CA . GLN A 1 180 ? -29.528 56.500 3.359 1.00 6.93 178 GLN A CA 1
ATOM 3067 C C . GLN A 1 180 ? -29.701 56.171 4.846 1.00 7.32 178 GLN A C 1
ATOM 3068 O O . GLN A 1 180 ? -30.259 56.967 5.611 1.00 8.00 178 GLN A O 1
ATOM 3082 N N . TRP A 1 181 ? -29.191 55.018 5.264 1.00 7.22 179 TRP A N 1
ATOM 3083 C CA . TRP A 1 181 ? -29.255 54.644 6.670 1.00 7.78 179 TRP A CA 1
ATOM 3084 C C . TRP A 1 181 ? -28.482 55.633 7.544 1.00 7.37 179 TRP A C 1
ATOM 3085 O O . TRP A 1 181 ? -28.979 56.061 8.582 1.00 8.09 179 TRP A O 1
ATOM 3106 N N . PHE A 1 182 ? -27.264 55.987 7.143 1.00 7.47 180 PHE A N 1
ATOM 3107 C CA . PHE A 1 182 ? -26.501 56.969 7.898 1.00 7.82 180 PHE A CA 1
ATOM 3108 C C . PHE A 1 182 ? -27.193 58.327 7.915 1.00 8.24 180 PHE A C 1
ATOM 3109 O O . PHE A 1 182 ? -27.133 59.041 8.918 1.00 8.53 180 PHE A O 1
ATOM 3126 N N . LYS A 1 183 ? -27.856 58.687 6.824 1.00 7.87 181 LYS A N 1
ATOM 3127 C CA . LYS A 1 183 ? -28.591 59.942 6.807 1.00 7.84 181 LYS A CA 1
ATOM 3128 C C . LYS A 1 183 ? -29.668 59.946 7.907 1.00 8.45 181 LYS A C 1
ATOM 3129 O O . LYS A 1 183 ? -29.886 60.961 8.584 1.00 9.15 181 LYS A O 1
ATOM 3148 N N . SER A 1 184 ? -30.314 58.808 8.122 1.00 8.78 182 SER A N 1
ATOM 3149 C CA . SER A 1 184 ? -31.337 58.728 9.150 1.00 10.05 182 SER A CA 1
ATOM 3150 C C . SER A 1 184 ? -30.732 58.679 10.555 1.00 11.46 182 SER A C 1
ATOM 3151 O O . SER A 1 184 ? -31.443 58.878 11.538 1.00 15.75 182 SER A O 1
ATOM 3159 N N . GLN A 1 185 ? -29.428 58.453 10.675 1.00 10.32 183 GLN A N 1
ATOM 3160 C CA . GLN A 1 185 ? -28.713 58.610 11.932 1.00 11.22 183 GLN A CA 1
ATOM 3161 C C . GLN A 1 185 ? -28.205 60.036 12.137 1.00 13.27 183 GLN A C 1
ATOM 3162 O O . GLN A 1 185 ? -27.524 60.315 13.114 1.00 18.59 183 GLN A O 1
ATOM 3176 N N . GLY A 1 186 ? -28.556 60.948 11.243 1.00 11.38 184 GLY A N 1
ATOM 3177 C CA . GLY A 1 186 ? -28.191 62.341 11.390 1.00 12.03 184 GLY A CA 1
ATOM 3178 C C . GLY A 1 186 ? -26.916 62.766 10.684 1.00 11.84 184 GLY A C 1
ATOM 3179 O O . GLY A 1 186 ? -26.445 63.874 10.921 1.00 14.29 184 GLY A O 1
ATOM 3183 N N . TYR A 1 187 ? -26.352 61.923 9.816 1.00 10.97 185 TYR A N 1
ATOM 3184 C CA . TYR A 1 187 ? -25.196 62.325 9.016 1.00 11.18 185 TYR A CA 1
ATOM 3185 C C . TYR A 1 187 ? -25.616 63.356 7.986 1.00 12.88 185 TYR A C 1
ATOM 3186 O O . TYR A 1 187 ? -24.824 64.259 7.682 1.00 14.23 185 TYR A O 1
ATOM 3205 N N . ALA B 2 1 ? 6.966 41.934 -10.862 1.00 34.03 23 ALA B N 1
ATOM 3206 C CA . ALA B 2 1 ? 5.742 42.717 -10.913 1.00 31.06 23 ALA B CA 1
ATOM 3207 C C . ALA B 2 1 ? 5.471 43.126 -12.353 1.00 24.17 23 ALA B C 1
ATOM 3208 O O . ALA B 2 1 ? 5.729 42.360 -13.274 1.00 30.64 23 ALA B O 1
ATOM 3214 N N . GLY B 2 2 ? 4.932 44.321 -12.561 1.00 18.04 24 GLY B N 1
ATOM 3215 C CA . GLY B 2 2 ? 4.790 44.846 -13.900 1.00 13.67 24 GLY B CA 1
ATOM 3216 C C . GLY B 2 2 ? 6.134 45.212 -14.484 1.00 14.54 24 GLY B C 1
ATOM 3217 O O . GLY B 2 2 ? 7.157 45.200 -13.797 1.00 18.80 24 GLY B O 1
ATOM 3221 N N . LYS B 2 3 ? 6.136 45.547 -15.764 1.00 12.13 25 LYS B N 1
ATOM 3222 C CA A LYS B 2 3 ? 7.354 45.908 -16.468 0.32 13.20 25 LYS B CA 1
ATOM 3223 C CA B LYS B 2 3 ? 7.376 45.904 -16.424 0.68 12.75 25 LYS B CA 1
ATOM 3224 C C . LYS B 2 3 ? 7.569 47.417 -16.464 1.00 11.92 25 LYS B C 1
ATOM 3225 O O . LYS B 2 3 ? 6.655 48.193 -16.170 1.00 13.90 25 LYS B O 1
ATOM 3262 N N . ASN B 2 4 ? 8.784 47.819 -16.794 1.00 11.86 26 ASN B N 1
ATOM 3263 C CA . ASN B 2 4 ? 9.162 49.210 -16.893 1.00 12.16 26 ASN B CA 1
ATOM 3264 C C . ASN B 2 4 ? 9.846 49.416 -18.229 1.00 11.85 26 ASN B C 1
ATOM 3265 O O . ASN B 2 4 ? 10.831 48.747 -18.538 1.00 16.15 26 ASN B O 1
ATOM 3276 N N . VAL B 2 5 ? 9.307 50.335 -19.018 1.00 10.35 27 VAL B N 1
ATOM 3277 C CA . VAL B 2 5 ? 9.755 50.572 -20.377 1.00 10.76 27 VAL B CA 1
ATOM 3278 C C . VAL B 2 5 ? 10.070 52.051 -20.570 1.00 9.73 27 VAL B C 1
ATOM 3279 O O . VAL B 2 5 ? 9.260 52.908 -20.238 1.00 10.50 27 VAL B O 1
ATOM 3292 N N . ASN B 2 6 ? 11.249 52.351 -21.106 1.00 10.29 28 ASN B N 1
ATOM 3293 C CA . ASN B 2 6 ? 11.550 53.698 -21.573 1.00 10.66 28 ASN B CA 1
ATOM 3294 C C . ASN B 2 6 ? 10.994 53.856 -22.978 1.00 9.94 28 ASN B C 1
ATOM 3295 O O . ASN B 2 6 ? 11.410 53.147 -23.891 1.00 11.69 28 ASN B O 1
ATOM 3306 N N . VAL B 2 7 ? 10.057 54.781 -23.153 1.00 9.00 29 VAL B N 1
ATOM 3307 C CA . VAL B 2 7 ? 9.413 54.985 -24.440 1.00 9.00 29 VAL B CA 1
ATOM 3308 C C . VAL B 2 7 ? 10.412 55.508 -25.453 1.00 9.45 29 VAL B C 1
ATOM 3309 O O . VAL B 2 7 ? 11.184 56.429 -25.174 1.00 10.29 29 VAL B O 1
ATOM 3322 N N . GLU B 2 8 ? 10.378 54.900 -26.632 1.00 9.22 30 GLU B N 1
ATOM 3323 C CA . GLU B 2 8 ? 11.195 55.308 -27.763 1.00 9.85 30 GLU B CA 1
ATOM 3324 C C . GLU B 2 8 ? 10.290 55.438 -28.978 1.00 9.65 30 GLU B C 1
ATOM 3325 O O . GLU B 2 8 ? 9.261 54.781 -29.071 1.00 10.64 30 GLU B O 1
ATOM 3337 N N . PHE B 2 9 ? 10.662 56.336 -29.877 1.00 10.67 31 PHE B N 1
ATOM 3338 C CA . PHE B 2 9 ? 9.874 56.635 -31.058 1.00 11.54 31 PHE B CA 1
ATOM 3339 C C . PHE B 2 9 ? 10.662 56.312 -32.314 1.00 12.86 31 PHE B C 1
ATOM 3340 O O . PHE B 2 9 ? 11.847 56.638 -32.414 1.00 14.72 31 PHE B O 1
ATOM 3357 N N . ARG B 2 10 ? 10.007 55.675 -33.276 1.00 13.70 32 ARG B N 1
ATOM 3358 C CA . ARG B 2 10 ? 10.627 55.452 -34.568 1.00 15.69 32 ARG B CA 1
ATOM 3359 C C . ARG B 2 10 ? 10.834 56.799 -35.250 1.00 15.56 32 ARG B C 1
ATOM 3360 O O . ARG B 2 10 ? 10.064 57.738 -35.036 1.00 15.05 32 ARG B O 1
ATOM 3381 N N . LYS B 2 11 ? 11.869 56.888 -36.080 1.00 17.98 33 LYS B N 1
ATOM 3382 C CA . LYS B 2 11 ? 12.149 58.119 -36.801 1.00 20.07 33 LYS B CA 1
ATOM 3383 C C . LYS B 2 11 ? 10.930 58.548 -37.592 1.00 19.27 33 LYS B C 1
ATOM 3384 O O . LYS B 2 11 ? 10.329 57.740 -38.302 1.00 20.73 33 LYS B O 1
ATOM 3403 N N . GLY B 2 12 ? 10.573 59.819 -37.456 1.00 22.46 34 GLY B N 1
ATOM 3404 C CA . GLY B 2 12 ? 9.457 60.388 -38.182 1.00 23.18 34 GLY B CA 1
ATOM 3405 C C . GLY B 2 12 ? 8.099 60.133 -37.554 1.00 20.81 34 GLY B C 1
ATOM 3406 O O . GLY B 2 12 ? 7.081 60.501 -38.135 1.00 23.98 34 GLY B O 1
ATOM 3410 N N . HIS B 2 13 ? 8.076 59.516 -36.374 1.00 16.07 35 HIS B N 1
ATOM 3411 C CA . HIS B 2 13 ? 6.815 59.183 -35.716 1.00 14.64 35 HIS B CA 1
ATOM 3412 C C . HIS B 2 13 ? 6.602 59.965 -34.431 1.00 12.83 35 HIS B C 1
ATOM 3413 O O . HIS B 2 13 ? 7.506 60.087 -33.610 1.00 14.93 35 HIS B O 1
ATOM 3428 N N . SER B 2 14 ? 5.389 60.480 -34.259 1.00 11.25 36 SER B N 1
ATOM 3429 C CA . SER B 2 14 ? 4.986 61.130 -33.017 1.00 10.95 36 SER B CA 1
ATOM 3430 C C . SER B 2 14 ? 4.368 60.157 -32.015 1.00 9.71 36 SER B C 1
ATOM 3431 O O . SER B 2 14 ? 4.216 60.503 -30.856 1.00 10.95 36 SER B O 1
ATOM 3439 N N . SER B 2 15 ? 3.989 58.970 -32.477 1.00 9.37 37 SER B N 1
ATOM 3440 C CA . SER B 2 15 ? 3.417 57.942 -31.623 1.00 9.06 37 SER B CA 1
ATOM 3441 C C . SER B 2 15 ? 4.349 56.747 -31.509 1.00 8.78 37 SER B C 1
ATOM 3442 O O . SER B 2 15 ? 5.042 56.378 -32.465 1.00 9.84 37 SER B O 1
ATOM 3450 N N . ALA B 2 16 ? 4.303 56.134 -30.329 1.00 8.74 38 ALA B N 1
ATOM 3451 C CA . ALA B 2 16 ? 4.969 54.875 -30.035 1.00 9.02 38 ALA B CA 1
ATOM 3452 C C . ALA B 2 16 ? 3.913 53.817 -29.718 1.00 8.32 38 ALA B C 1
ATOM 3453 O O . ALA B 2 16 ? 2.856 54.125 -29.156 1.00 8.88 38 ALA B O 1
ATOM 3460 N N . GLN B 2 17 ? 4.235 52.574 -30.053 1.00 8.36 39 GLN B N 1
ATOM 3461 C CA . GLN B 2 17 ? 3.337 51.444 -29.879 1.00 8.44 39 GLN B CA 1
ATOM 3462 C C . GLN B 2 17 ? 3.965 50.379 -28.993 1.00 8.57 39 GLN B C 1
ATOM 3463 O O . GLN B 2 17 ? 5.088 49.944 -29.250 1.00 9.60 39 GLN B O 1
ATOM 3477 N N . TYR B 2 18 ? 3.209 49.931 -27.991 1.00 8.21 40 TYR B N 1
ATOM 3478 C CA . TYR B 2 18 ? 3.640 48.858 -27.109 1.00 8.48 40 TYR B CA 1
ATOM 3479 C C . TYR B 2 18 ? 2.449 47.963 -26.794 1.00 8.42 40 TYR B C 1
ATOM 3480 O O . TYR B 2 18 ? 1.299 48.319 -27.041 1.00 8.64 40 TYR B O 1
ATOM 3498 N N . SER B 2 19 ? 2.736 46.805 -26.216 1.00 9.68 41 SER B N 1
ATOM 3499 C CA . SER B 2 19 ? 1.690 45.919 -25.751 1.00 9.92 41 SER B CA 1
ATOM 3500 C C . SER B 2 19 ? 2.147 45.215 -24.491 1.00 9.78 41 SER B C 1
ATOM 3501 O O . SER B 2 19 ? 3.332 45.188 -24.165 1.00 11.24 41 SER B O 1
ATOM 3509 N N . GLY B 2 20 ? 1.198 44.634 -23.780 1.00 10.10 42 GLY B N 1
ATOM 3510 C CA . GLY B 2 20 ? 1.527 43.891 -22.586 1.00 10.69 42 GLY B CA 1
ATOM 3511 C C . GLY B 2 20 ? 0.322 43.181 -22.030 1.00 10.14 42 GLY B C 1
ATOM 3512 O O . GLY B 2 20 ? -0.721 43.079 -22.680 1.00 10.44 42 GLY B O 1
ATOM 3516 N N . GLU B 2 21 ? 0.477 42.671 -20.816 1.00 10.78 43 GLU B N 1
ATOM 3517 C CA . GLU B 2 21 ? -0.627 42.048 -20.115 1.00 11.67 43 GLU B CA 1
ATOM 3518 C C . GLU B 2 21 ? -0.403 42.279 -18.641 1.00 12.96 43 GLU B C 1
ATOM 3519 O O . GLU B 2 21 ? 0.620 41.892 -18.084 1.00 15.63 43 GLU B O 1
ATOM 3531 N N . ILE B 2 22 ? -1.349 42.925 -17.991 1.00 12.60 44 ILE B N 1
ATOM 3532 C CA A ILE B 2 22 ? -1.173 43.094 -16.560 0.69 13.44 44 ILE B CA 1
ATOM 3533 C CA B ILE B 2 22 ? -1.275 43.177 -16.557 0.31 13.14 44 ILE B CA 1
ATOM 3534 C C . ILE B 2 22 ? -2.053 42.094 -15.818 1.00 12.67 44 ILE B C 1
ATOM 3535 O O . ILE B 2 22 ? -3.173 41.751 -16.217 1.00 13.14 44 ILE B O 1
ATOM 3566 N N . LYS B 2 23 ? -1.470 41.577 -14.755 1.00 11.68 45 LYS B N 1
ATOM 3567 C CA . LYS B 2 23 ? -2.115 40.577 -13.926 1.00 12.10 45 LYS B CA 1
ATOM 3568 C C . LYS B 2 23 ? -2.167 41.084 -12.500 1.00 11.09 45 LYS B C 1
ATOM 3569 O O . LYS B 2 23 ? -1.257 41.770 -12.042 1.00 12.36 45 LYS B O 1
ATOM 3588 N N . GLY B 2 24 ? -3.245 40.763 -11.801 1.00 11.72 46 GLY B N 1
ATOM 3589 C CA . GLY B 2 24 ? -3.379 41.145 -10.412 1.00 11.81 46 GLY B CA 1
ATOM 3590 C C . GLY B 2 24 ? -3.237 42.640 -10.232 1.00 10.48 46 GLY B C 1
ATOM 3591 O O . GLY B 2 24 ? -3.823 43.419 -10.990 1.00 10.57 46 GLY B O 1
ATOM 3595 N N . TYR B 2 25 ? -2.472 43.030 -9.214 1.00 10.36 47 TYR B N 1
ATOM 3596 C CA . TYR B 2 25 ? -2.294 44.431 -8.872 1.00 10.05 47 TYR B CA 1
ATOM 3597 C C . TYR B 2 25 ? -1.093 45.056 -9.583 1.00 10.26 47 TYR B C 1
ATOM 3598 O O . TYR B 2 25 ? -0.751 46.211 -9.329 1.00 10.85 47 TYR B O 1
ATOM 3616 N N . ASP B 2 26 ? -0.446 44.303 -10.468 1.00 10.01 48 ASP B N 1
ATOM 3617 C CA . ASP B 2 26 ? 0.706 44.826 -11.184 1.00 10.47 48 ASP B CA 1
ATOM 3618 C C . ASP B 2 26 ? 0.313 45.977 -12.090 1.00 10.53 48 ASP B C 1
ATOM 3619 O O . ASP B 2 26 ? -0.781 45.999 -12.659 1.00 11.26 48 ASP B O 1
ATOM 3628 N N . TYR B 2 27 ? 1.235 46.908 -12.288 1.00 10.39 49 TYR B N 1
ATOM 3629 C CA . TYR B 2 27 ? 1.069 47.885 -13.340 1.00 9.88 49 TYR B CA 1
ATOM 3630 C C . TYR B 2 27 ? 2.332 47.954 -14.170 1.00 9.27 49 TYR B C 1
ATOM 3631 O O . TYR B 2 27 ? 3.436 47.737 -13.674 1.00 10.43 49 TYR B O 1
ATOM 3649 N N . ASP B 2 28 ? 2.156 48.241 -15.454 1.00 8.89 50 ASP B N 1
ATOM 3650 C CA . ASP B 2 28 ? 3.269 48.465 -16.356 1.00 8.74 50 ASP B CA 1
ATOM 3651 C C . ASP B 2 28 ? 3.531 49.963 -16.438 1.00 8.77 50 ASP B C 1
ATOM 3652 O O . ASP B 2 28 ? 2.600 50.768 -16.471 1.00 11.08 50 ASP B O 1
ATOM 3661 N N . THR B 2 29 ? 4.803 50.333 -16.466 1.00 8.33 51 THR B N 1
ATOM 3662 C CA A THR B 2 29 ? 5.199 51.729 -16.502 0.66 8.30 51 THR B CA 1
ATOM 3663 C CA B THR B 2 29 ? 5.182 51.735 -16.522 0.34 9.29 51 THR B CA 1
ATOM 3664 C C . THR B 2 29 ? 5.903 52.036 -17.814 1.00 8.60 51 THR B C 1
ATOM 3665 O O . THR B 2 29 ? 6.801 51.304 -18.218 1.00 11.39 51 THR B O 1
ATOM 3686 N N . TYR B 2 30 ? 5.493 53.127 -18.448 1.00 7.52 52 TYR B N 1
ATOM 3687 C CA . TYR B 2 30 ? 6.107 53.630 -19.663 1.00 7.30 52 TYR B CA 1
ATOM 3688 C C . TYR B 2 30 ? 6.584 55.033 -19.348 1.00 7.16 52 TYR B C 1
ATOM 3689 O O . TYR B 2 30 ? 5.773 55.898 -19.038 1.00 8.07 52 TYR B O 1
ATOM 3707 N N . THR B 2 31 ? 7.888 55.281 -19.408 1.00 8.11 53 THR B N 1
ATOM 3708 C CA A THR B 2 31 ? 8.417 56.593 -19.054 0.75 8.08 53 THR B CA 1
ATOM 3709 C CA B THR B 2 31 ? 8.413 56.587 -19.065 0.25 9.63 53 THR B CA 1
ATOM 3710 C C . THR B 2 31 ? 8.923 57.335 -20.284 1.00 8.43 53 THR B C 1
ATOM 3711 O O . THR B 2 31 ? 9.401 56.733 -21.246 1.00 9.38 53 THR B O 1
ATOM 3732 N N . PHE B 2 32 ? 8.836 58.656 -20.234 1.00 8.28 54 PHE B N 1
ATOM 3733 C CA . PHE B 2 32 ? 9.286 59.493 -21.334 1.00 8.65 54 PHE B CA 1
ATOM 3734 C C . PHE B 2 32 ? 9.664 60.863 -20.803 1.00 8.62 54 PHE B C 1
ATOM 3735 O O . PHE B 2 32 ? 9.108 61.324 -19.807 1.00 9.82 54 PHE B O 1
ATOM 3752 N N . TYR B 2 33 ? 10.611 61.512 -21.473 1.00 8.89 55 TYR B N 1
ATOM 3753 C CA . TYR B 2 33 ? 10.965 62.893 -21.176 1.00 8.61 55 TYR B CA 1
ATOM 3754 C C . TYR B 2 33 ? 10.375 63.784 -22.241 1.00 8.99 55 TYR B C 1
ATOM 3755 O O . TYR B 2 33 ? 10.520 63.501 -23.436 1.00 10.63 55 TYR B O 1
ATOM 3773 N N . ALA B 2 34 ? 9.726 64.866 -21.828 1.00 8.83 56 ALA B N 1
ATOM 3774 C CA . ALA B 2 34 ? 9.205 65.832 -22.783 1.00 9.79 56 ALA B CA 1
ATOM 3775 C C . ALA B 2 34 ? 9.192 67.225 -22.153 1.00 8.98 56 ALA B C 1
ATOM 3776 O O . ALA B 2 34 ? 9.444 67.389 -20.953 1.00 9.64 56 ALA B O 1
ATOM 3783 N N . LYS B 2 35 ? 8.941 68.222 -22.989 1.00 9.73 57 LYS B N 1
ATOM 3784 C CA A LYS B 2 35 ? 9.042 69.614 -22.584 0.53 10.46 57 LYS B CA 1
ATOM 3785 C CA B LYS B 2 35 ? 9.048 69.610 -22.573 0.47 9.42 57 LYS B CA 1
ATOM 3786 C C . LYS B 2 35 ? 7.695 70.166 -22.142 1.00 9.32 57 LYS B C 1
ATOM 3787 O O . LYS B 2 35 ? 6.640 69.743 -22.629 1.00 9.27 57 LYS B O 1
ATOM 3824 N N . LYS B 2 36 ? 7.743 71.137 -21.244 1.00 9.11 58 LYS B N 1
ATOM 3825 C CA . LYS B 2 36 ? 6.554 71.820 -20.789 1.00 9.22 58 LYS B CA 1
ATOM 3826 C C . LYS B 2 36 ? 5.742 72.283 -21.993 1.00 9.15 58 LYS B C 1
ATOM 3827 O O . LYS B 2 36 ? 6.289 72.867 -22.929 1.00 10.14 58 LYS B O 1
ATOM 3846 N N . GLY B 2 37 ? 4.441 72.022 -21.960 1.00 9.07 59 GLY B N 1
ATOM 3847 C CA . GLY B 2 37 ? 3.551 72.476 -23.006 1.00 9.77 59 GLY B CA 1
ATOM 3848 C C . GLY B 2 37 ? 3.414 71.524 -24.177 1.00 9.72 59 GLY B C 1
ATOM 3849 O O . GLY B 2 37 ? 2.519 71.704 -25.002 1.00 11.14 59 GLY B O 1
ATOM 3853 N N . GLN B 2 38 ? 4.278 70.524 -24.288 1.00 9.17 60 GLN B N 1
ATOM 3854 C CA . GLN B 2 38 ? 4.014 69.461 -25.242 1.00 9.04 60 GLN B CA 1
ATOM 3855 C C . GLN B 2 38 ? 2.763 68.707 -24.816 1.00 8.67 60 GLN B C 1
ATOM 3856 O O . GLN B 2 38 ? 2.370 68.733 -23.653 1.00 9.87 60 GLN B O 1
ATOM 3870 N N . LYS B 2 39 ? 2.127 68.061 -25.786 1.00 8.74 61 LYS B N 1
ATOM 3871 C CA . LYS B 2 39 ? 0.847 67.417 -25.569 1.00 9.13 61 LYS B CA 1
ATOM 3872 C C . LYS B 2 39 ? 0.949 65.917 -25.695 1.00 8.63 61 LYS B C 1
ATOM 3873 O O . LYS B 2 39 ? 1.532 65.397 -26.648 1.00 9.95 61 LYS B O 1
ATOM 3892 N N A VAL B 2 40 ? 0.377 65.229 -24.714 0.75 7.81 62 VAL B N 1
ATOM 3893 N N B VAL B 2 40 ? 0.366 65.220 -24.723 0.25 8.51 62 VAL B N 1
ATOM 3894 C CA A VAL B 2 40 ? 0.339 63.783 -24.686 0.75 8.10 62 VAL B CA 1
ATOM 3895 C CA B VAL B 2 40 ? 0.386 63.766 -24.698 0.25 8.57 62 VAL B CA 1
ATOM 3896 C C A VAL B 2 40 ? -1.074 63.301 -24.961 0.75 6.65 62 VAL B C 1
ATOM 3897 C C B VAL B 2 40 ? -1.024 63.188 -24.835 0.25 8.17 62 VAL B C 1
ATOM 3898 O O A VAL B 2 40 ? -2.051 63.880 -24.472 0.75 6.96 62 VAL B O 1
ATOM 3899 O O B VAL B 2 40 ? -1.958 63.613 -24.155 0.25 6.69 62 VAL B O 1
ATOM 3924 N N . HIS B 2 41 ? -1.162 62.228 -25.745 1.00 6.88 63 HIS B N 1
ATOM 3925 C CA . HIS B 2 41 ? -2.409 61.505 -25.951 1.00 7.06 63 HIS B CA 1
ATOM 3926 C C . HIS B 2 41 ? -2.081 60.031 -25.835 1.00 6.53 63 HIS B C 1
ATOM 3927 O O . HIS B 2 41 ? -1.122 59.553 -26.443 1.00 7.54 63 HIS B O 1
ATOM 3943 N N . VAL B 2 42 ? -2.881 59.318 -25.049 1.00 6.67 64 VAL B N 1
ATOM 3944 C CA . VAL B 2 4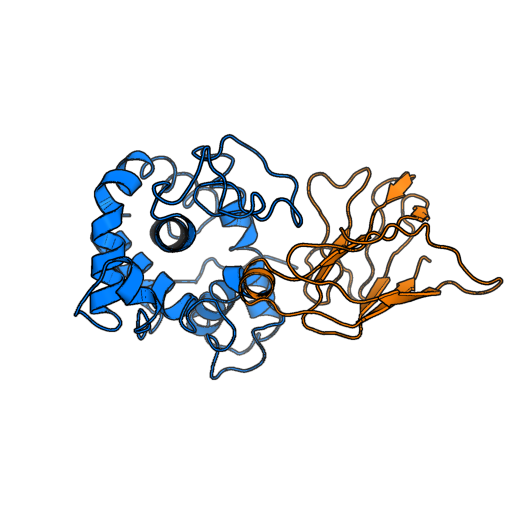2 ? -2.729 57.884 -24.899 1.00 6.94 64 VAL B CA 1
ATOM 3945 C C . VAL B 2 42 ? -4.030 57.192 -25.245 1.00 7.53 64 VAL B C 1
ATOM 3946 O O . VAL B 2 42 ? -5.092 57.600 -24.771 1.00 9.90 64 VAL B O 1
ATOM 3959 N N . SER B 2 43 ? -3.928 56.154 -26.069 1.00 7.16 65 SER B N 1
ATOM 3960 C CA . SER B 2 43 ? -5.052 55.285 -26.360 1.00 7.56 65 SER B CA 1
ATOM 3961 C C . SER B 2 43 ? -4.670 53.855 -26.013 1.00 7.31 65 SER B C 1
ATOM 3962 O O . SER B 2 43 ? -3.506 53.465 -26.128 1.00 8.14 65 SER B O 1
ATOM 3970 N N . ILE B 2 44 ? -5.650 53.071 -25.577 1.00 7.91 66 ILE B N 1
ATOM 3971 C CA . ILE B 2 44 ? -5.386 51.702 -25.156 1.00 8.04 66 ILE B CA 1
ATOM 3972 C C . ILE B 2 44 ? -6.551 50.824 -25.602 1.00 8.31 66 ILE B C 1
ATOM 3973 O O . ILE B 2 44 ? -7.708 51.237 -25.561 1.00 9.52 66 ILE B O 1
ATOM 3989 N N . SER B 2 45 ? -6.237 49.604 -26.026 1.00 8.25 67 SER B N 1
ATOM 3990 C CA . SER B 2 45 ? -7.221 48.755 -26.690 1.00 9.21 67 SER B CA 1
ATOM 3991 C C . SER B 2 45 ? -8.160 48.018 -25.755 1.00 10.47 67 SER B C 1
ATOM 3992 O O . SER B 2 45 ? -9.182 47.498 -26.190 1.00 13.32 67 SER B O 1
ATOM 4000 N N . ASN B 2 46 ? -7.795 47.934 -24.487 1.00 9.60 68 ASN B N 1
ATOM 4001 C CA . ASN B 2 46 ? -8.598 47.241 -23.495 1.00 9.77 68 ASN B CA 1
ATOM 4002 C C . ASN B 2 46 ? -9.331 48.260 -22.629 1.00 12.41 68 ASN B C 1
ATOM 4003 O O . ASN B 2 46 ? -8.699 49.046 -21.934 1.00 13.66 68 ASN B O 1
ATOM 4014 N N . GLU B 2 47 ? -10.660 48.268 -22.672 1.00 17.39 69 GLU B N 1
ATOM 4015 C CA . GLU B 2 47 ? -11.418 49.254 -21.892 1.00 21.97 69 GLU B CA 1
ATOM 4016 C C . GLU B 2 47 ? -11.268 49.071 -20.393 1.00 23.97 69 GLU B C 1
ATOM 4017 O O . GLU B 2 47 ? -11.575 49.978 -19.617 1.00 27.45 69 GLU B O 1
ATOM 4029 N N . GLY B 2 48 ? -10.826 47.892 -19.986 1.00 21.97 70 GLY B N 1
ATOM 4030 C CA . GLY B 2 48 ? -10.657 47.600 -18.574 1.00 22.07 70 GLY B CA 1
ATOM 4031 C C . GLY B 2 48 ? -9.283 48.001 -18.074 1.00 19.30 70 GLY B C 1
ATOM 4032 O O . GLY B 2 48 ? -8.945 47.790 -16.901 1.00 22.01 70 GLY B O 1
ATOM 4036 N N . ALA B 2 49 ? -8.480 48.578 -18.956 1.00 16.53 71 ALA B N 1
ATOM 4037 C CA . ALA B 2 49 ? -7.167 49.022 -18.547 1.00 15.54 71 ALA B CA 1
ATOM 4038 C C . ALA B 2 49 ? -7.184 50.530 -18.395 1.00 14.80 71 ALA B C 1
ATOM 4039 O O . ALA B 2 49 ? -7.649 51.260 -19.282 1.00 19.66 71 ALA B O 1
ATOM 4046 N N . ASP B 2 50 ? -6.685 50.993 -17.263 1.00 10.62 72 ASP B N 1
ATOM 4047 C CA . ASP B 2 50 ? -6.564 52.412 -16.999 1.00 9.27 72 ASP B CA 1
ATOM 4048 C C . ASP B 2 50 ? -5.166 52.894 -17.352 1.00 8.38 72 ASP B C 1
ATOM 4049 O O . ASP B 2 50 ? -4.208 52.113 -17.385 1.00 8.91 72 ASP B O 1
ATOM 4058 N N . THR B 2 51 ? -5.078 54.196 -17.608 1.00 7.97 73 THR B N 1
ATOM 4059 C CA . THR B 2 51 ? -3.853 54.836 -18.051 1.00 7.66 73 THR B CA 1
ATOM 4060 C C . THR B 2 51 ? -3.719 56.154 -17.294 1.00 7.28 73 THR B C 1
ATOM 4061 O O . THR B 2 51 ? -4.446 57.114 -17.578 1.00 8.15 73 THR B O 1
ATOM 4072 N N . TYR B 2 52 ? -2.821 56.177 -16.299 1.00 7.02 74 TYR B N 1
ATOM 4073 C CA . TYR B 2 52 ? -2.643 57.334 -15.426 1.00 7.31 74 TYR B CA 1
ATOM 4074 C C . TYR B 2 52 ? -1.201 57.824 -15.509 1.00 7.08 74 TYR B C 1
ATOM 4075 O O . TYR B 2 52 ? -0.262 57.021 -15.538 1.00 8.76 74 TYR B O 1
ATOM 4093 N N . LEU B 2 53 ? -1.036 59.148 -15.515 1.00 6.80 75 LEU B N 1
ATOM 4094 C CA . LEU B 2 53 ? 0.258 59.783 -15.670 1.00 6.82 75 LEU B CA 1
ATOM 4095 C C . LEU B 2 53 ? 0.712 60.449 -14.372 1.00 6.89 75 LEU B C 1
ATOM 4096 O O . LEU B 2 53 ? -0.075 61.091 -13.676 1.00 7.43 75 LEU B O 1
ATOM 4112 N N . PHE B 2 54 ? 2.007 60.314 -14.095 1.00 7.13 76 PHE B N 1
ATOM 4113 C CA . PHE B 2 54 ? 2.666 60.884 -12.930 1.00 7.57 76 PHE B CA 1
ATOM 4114 C C . PHE B 2 54 ? 3.898 61.627 -13.416 1.00 7.90 76 PHE B C 1
ATOM 4115 O O . PHE B 2 54 ? 4.483 61.258 -14.436 1.00 9.13 76 PHE B O 1
ATOM 4132 N N . GLY B 2 55 ? 4.315 62.651 -12.688 1.00 8.45 77 GLY B N 1
ATOM 4133 C CA . GLY B 2 55 ? 5.541 63.331 -13.026 1.00 9.34 77 GLY B CA 1
ATOM 4134 C C . GLY B 2 55 ? 5.617 64.738 -12.486 1.00 8.82 77 GLY B C 1
ATOM 4135 O O . GLY B 2 55 ? 4.785 65.164 -11.679 1.00 9.40 77 GLY B O 1
ATOM 4139 N N . PRO B 2 56 ? 6.628 65.482 -12.933 1.00 9.48 78 PRO B N 1
ATOM 4140 C CA . PRO B 2 56 ? 6.841 66.819 -12.385 1.00 9.49 78 PRO B CA 1
ATOM 4141 C C . PRO B 2 56 ? 5.677 67.736 -12.713 1.00 9.26 78 PRO B C 1
ATOM 4142 O O . PRO B 2 56 ? 5.101 67.701 -13.802 1.00 9.51 78 PRO B O 1
ATOM 4153 N N . GLY B 2 57 ? 5.296 68.545 -11.739 1.00 9.64 79 GLY B N 1
ATOM 4154 C CA . GLY B 2 57 ? 4.203 69.476 -11.914 1.00 10.02 79 GLY B CA 1
ATOM 4155 C C . GLY B 2 57 ? 2.834 68.845 -11.740 1.00 9.93 79 GLY B C 1
ATOM 4156 O O . GLY B 2 57 ? 1.832 69.559 -11.807 1.00 11.80 79 GLY B O 1
ATOM 4160 N N . ILE B 2 58 ? 2.791 67.527 -11.543 1.00 9.84 80 ILE B N 1
ATOM 4161 C CA . ILE B 2 58 ? 1.554 66.804 -11.253 1.00 10.25 80 ILE B CA 1
ATOM 4162 C C . ILE B 2 58 ? 1.579 66.433 -9.771 1.00 11.03 80 ILE B C 1
ATOM 4163 O O . ILE B 2 58 ? 2.338 65.559 -9.355 1.00 11.66 80 ILE B O 1
ATOM 4179 N N . ASP B 2 59 ? 0.770 67.109 -8.965 1.00 12.64 81 ASP B N 1
ATOM 4180 C CA . ASP B 2 59 ? 0.797 66.868 -7.529 1.00 13.84 81 ASP B CA 1
ATOM 4181 C C . ASP B 2 59 ? 0.298 65.479 -7.173 1.00 11.68 81 ASP B C 1
ATOM 4182 O O . ASP B 2 59 ? 0.821 64.856 -6.249 1.00 13.40 81 ASP B O 1
ATOM 4191 N N . ASP B 2 60 ? -0.714 65.004 -7.897 1.00 9.74 82 ASP B N 1
ATOM 4192 C CA . ASP B 2 60 ? -1.296 63.698 -7.637 1.00 8.90 82 ASP B CA 1
ATOM 4193 C C . ASP B 2 60 ? -1.049 62.801 -8.850 1.00 8.22 82 ASP B C 1
ATOM 4194 O O . ASP B 2 60 ? 0.012 62.195 -8.966 1.00 10.18 82 ASP B O 1
ATOM 4203 N N . SER B 2 61 ? -2.007 62.755 -9.773 1.00 7.79 83 SER B N 1
ATOM 4204 C CA . SER B 2 61 ? -1.908 61.958 -10.981 1.00 7.35 83 SER B CA 1
ATOM 4205 C C . SER B 2 61 ? -2.856 62.560 -12.002 1.00 7.15 83 SER B C 1
ATOM 4206 O O . SER B 2 61 ? -3.739 63.336 -11.644 1.00 8.20 83 SER B O 1
ATOM 4214 N N . VAL B 2 62 ? -2.677 62.176 -13.267 1.00 7.15 84 VAL B N 1
ATOM 4215 C CA . VAL B 2 62 ? -3.515 62.641 -14.355 1.00 7.53 84 VAL B CA 1
ATOM 4216 C C . VAL B 2 62 ? -4.045 61.445 -15.127 1.00 7.09 84 VAL B C 1
ATOM 4217 O O . VAL B 2 62 ? -3.294 60.683 -15.735 1.00 8.15 84 VAL B O 1
ATOM 4230 N N . ASP B 2 63 ? -5.350 61.276 -15.106 1.00 7.07 85 ASP B N 1
ATOM 4231 C CA . ASP B 2 63 ? -5.993 60.251 -15.913 1.00 7.38 85 ASP B CA 1
ATOM 4232 C C . ASP B 2 63 ? -5.923 60.682 -17.383 1.00 6.82 85 ASP B C 1
ATOM 4233 O O . ASP B 2 63 ? -6.207 61.832 -17.708 1.00 8.00 85 ASP B O 1
ATOM 4242 N N . LEU B 2 64 ? -5.521 59.775 -18.266 1.00 6.64 86 LEU B N 1
ATOM 4243 C CA . LEU B 2 64 ? -5.447 60.080 -19.698 1.00 6.60 86 LEU B CA 1
ATOM 4244 C C . LEU B 2 64 ? -6.574 59.444 -20.515 1.00 6.96 86 LEU B C 1
ATOM 4245 O O . LEU B 2 64 ? -6.577 59.550 -21.751 1.00 7.73 86 LEU B O 1
ATOM 4261 N N . SER B 2 65 ? -7.534 58.817 -19.845 1.00 7.23 87 SER B N 1
ATOM 4262 C CA . SER B 2 65 ? -8.684 58.245 -20.528 1.00 8.24 87 SER B CA 1
ATOM 4263 C C . SER B 2 65 ? -9.716 59.323 -20.884 1.00 7.29 87 SER B C 1
ATOM 4264 O O . SER B 2 65 ? -9.632 60.468 -20.424 1.00 7.80 87 SER B O 1
ATOM 4272 N N . ARG B 2 66 ? -10.697 58.941 -21.693 1.00 8.15 88 ARG B N 1
ATOM 4273 C CA . ARG B 2 66 ? -11.550 59.903 -22.387 1.00 8.26 88 ARG B CA 1
ATOM 4274 C C . ARG B 2 66 ? -12.191 60.974 -21.503 1.00 7.77 88 ARG B C 1
ATOM 4275 O O . ARG B 2 66 ? -12.220 62.140 -21.894 1.00 8.04 88 ARG B O 1
ATOM 4296 N N . TYR B 2 67 ? -12.762 60.592 -20.358 1.00 8.59 89 TYR B N 1
ATOM 4297 C CA . TYR B 2 67 ? -13.517 61.542 -19.531 1.00 9.83 89 TYR B CA 1
ATOM 4298 C C . TYR B 2 67 ? -12.659 62.196 -18.442 1.00 9.77 89 TYR B C 1
ATOM 4299 O O . TYR B 2 67 ? -13.181 62.766 -17.500 1.00 12.47 89 TYR B O 1
ATOM 4317 N N . SER B 2 68 ? -11.344 62.146 -18.587 1.00 8.88 90 SER B N 1
ATOM 4318 C CA A SER B 2 68 ? -10.458 62.826 -17.659 0.94 8.60 90 SER B CA 1
ATOM 4319 C CA B SER B 2 68 ? -10.460 62.820 -17.643 0.06 10.67 90 SER B CA 1
ATOM 4320 C C . SER B 2 68 ? -10.683 64.337 -17.635 1.00 9.06 90 SER B C 1
ATOM 4321 O O . SER B 2 68 ? -10.880 64.949 -18.678 1.00 10.21 90 SER B O 1
ATOM 4336 N N . PRO B 2 69 ? -10.601 64.959 -16.450 1.00 8.86 91 PRO B N 1
ATOM 4337 C CA . PRO B 2 69 ? -10.803 66.408 -16.334 1.00 10.25 91 PRO B CA 1
ATOM 4338 C C . PRO B 2 69 ? -9.611 67.236 -16.813 1.00 10.02 91 PRO B C 1
ATOM 4339 O O . PRO B 2 69 ? -9.701 68.464 -16.842 1.00 12.77 91 PRO B O 1
ATOM 4350 N N . GLU B 2 70 ? -8.516 66.587 -17.193 1.00 9.46 92 GLU B N 1
ATOM 4351 C CA . GLU B 2 70 ? -7.324 67.308 -17.613 1.00 10.60 92 GLU B CA 1
ATOM 4352 C C . GLU B 2 70 ? -7.115 67.277 -19.119 1.00 8.98 92 GLU B C 1
ATOM 4353 O O . GLU B 2 70 ? -6.147 67.848 -19.606 1.00 10.61 92 GLU B O 1
ATOM 4365 N N . LEU B 2 71 ? -8.004 66.593 -19.845 1.00 9.19 93 LEU B N 1
ATOM 4366 C CA . LEU B 2 71 ? -7.872 66.503 -21.295 1.00 8.94 93 LEU B CA 1
ATOM 4367 C C . LEU B 2 71 ? -8.662 67.577 -21.996 1.00 9.55 93 LEU B C 1
ATOM 4368 O O . LEU B 2 71 ? -9.792 67.887 -21.615 1.00 11.48 93 LEU B O 1
ATOM 4384 N N . ASP B 2 72 ? -8.071 68.120 -23.053 1.00 9.53 94 ASP B N 1
ATOM 4385 C CA . ASP B 2 72 ? -8.761 69.068 -23.899 1.00 10.73 94 ASP B CA 1
ATOM 4386 C C . ASP B 2 72 ? -9.678 68.335 -24.882 1.00 9.91 94 ASP B C 1
ATOM 4387 O O . ASP B 2 72 ? -9.846 67.116 -24.803 1.00 10.22 94 ASP B O 1
ATOM 4396 N N . SER B 2 73 ? -10.303 69.075 -25.788 1.00 11.55 95 SER B N 1
ATOM 4397 C CA . SER B 2 73 ? -11.292 68.482 -26.671 1.00 13.53 95 SER B CA 1
ATOM 4398 C C . SER B 2 73 ? -10.672 67.561 -27.715 1.00 13.04 95 SER B C 1
ATOM 4399 O O . SER B 2 73 ? -11.399 66.888 -28.444 1.00 15.60 95 SER B O 1
ATOM 4407 N N . HIS B 2 74 ? -9.345 67.546 -27.808 1.00 11.48 96 HIS B N 1
ATOM 4408 C CA . HIS B 2 74 ? -8.640 66.595 -28.672 1.00 12.52 96 HIS B CA 1
ATOM 4409 C C . HIS B 2 74 ? -8.051 65.426 -27.910 1.00 11.39 96 HIS B C 1
ATOM 4410 O O . HIS B 2 74 ? -7.237 64.666 -28.438 1.00 13.43 96 HIS B O 1
ATOM 4425 N N . GLY B 2 75 ? -8.455 65.278 -26.657 1.00 10.05 97 GLY B N 1
ATOM 4426 C CA . GLY B 2 75 ? -7.972 64.159 -25.875 1.00 10.20 97 GLY B CA 1
ATOM 4427 C C . GLY B 2 75 ? -6.499 64.276 -25.539 1.00 8.45 97 GLY B C 1
ATOM 4428 O O . GLY B 2 75 ? -5.832 63.266 -25.325 1.00 8.83 97 GLY B O 1
ATOM 4432 N N . GLN B 2 76 ? -6.002 65.506 -25.475 1.00 7.89 98 GLN B N 1
ATOM 4433 C CA . GLN B 2 76 ? -4.599 65.770 -25.179 1.00 7.85 98 GLN B CA 1
ATOM 4434 C C . GLN B 2 76 ? -4.423 66.435 -23.826 1.00 7.27 98 GLN B C 1
ATOM 4435 O O . GLN B 2 76 ? -5.249 67.236 -23.393 1.00 8.53 98 GLN B O 1
ATOM 4449 N N . TY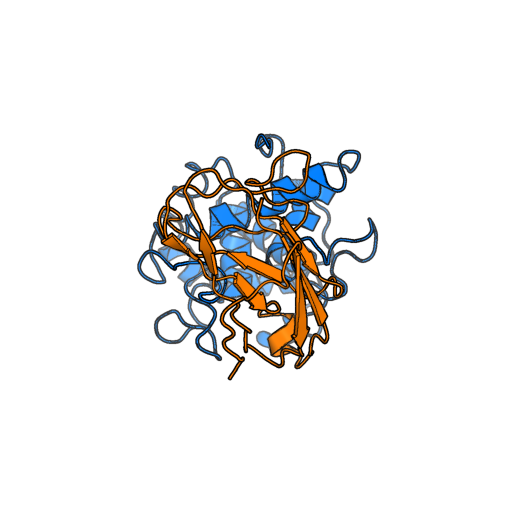R B 2 77 ? -3.313 66.089 -23.188 1.00 7.48 99 TYR B N 1
ATOM 4450 C CA . TYR B 2 77 ? -2.896 66.670 -21.922 1.00 7.59 99 TYR B CA 1
ATOM 4451 C C . TYR B 2 77 ? -1.634 67.488 -22.161 1.00 7.31 99 TYR B C 1
ATOM 4452 O O . TYR B 2 77 ? -0.652 66.986 -22.682 1.00 8.30 99 TYR B O 1
ATOM 4470 N N A SER B 2 78 ? -1.669 68.759 -21.774 0.57 7.80 100 SER B N 1
ATOM 4471 N N B SER B 2 78 ? -1.669 68.751 -21.748 0.43 8.71 100 SER B N 1
ATOM 4472 C CA A SER B 2 78 ? -0.507 69.627 -21.887 0.57 8.39 100 SER B CA 1
ATOM 4473 C CA B SER B 2 78 ? -0.526 69.648 -21.872 0.43 8.94 100 SER B CA 1
ATOM 4474 C C A SER B 2 78 ? 0.382 69.429 -20.668 0.57 8.07 100 SER B C 1
ATOM 4475 C C B SER B 2 78 ? 0.393 69.469 -20.665 0.43 8.44 100 SER B C 1
ATOM 4476 O O A SER B 2 78 ? -0.045 69.631 -19.531 0.57 8.95 100 SER B O 1
ATOM 4477 O O B SER B 2 78 ? -0.003 69.728 -19.530 0.43 9.03 100 SER B O 1
ATOM 4492 N N . LEU B 2 79 ? 1.625 69.032 -20.900 1.00 8.03 101 LEU B N 1
ATOM 4493 C CA . LEU B 2 79 ? 2.530 68.761 -19.793 1.00 8.17 101 LEU B CA 1
ATOM 4494 C C . LEU B 2 79 ? 2.823 70.036 -19.014 1.00 8.38 101 LEU B C 1
ATOM 4495 O O . LEU B 2 79 ? 3.137 71.075 -19.596 1.00 9.03 101 LEU B O 1
ATOM 4512 N N . PRO B 2 80 ? 2.751 69.960 -17.681 1.00 8.70 102 PRO B N 1
ATOM 4513 C CA . PRO B 2 80 ? 2.881 71.169 -16.866 1.00 9.14 102 PRO B CA 1
ATOM 4514 C C . PRO B 2 80 ? 4.318 71.568 -16.566 1.00 9.67 102 PRO B C 1
ATOM 4515 O O . PRO B 2 80 ? 4.548 72.651 -16.036 1.00 12.13 102 PRO B O 1
ATOM 4526 N N . ALA B 2 81 ? 5.270 70.710 -16.896 1.00 9.09 103 ALA B N 1
ATOM 4527 C CA . ALA B 2 81 ? 6.674 70.976 -16.643 1.00 9.43 103 ALA B CA 1
ATOM 4528 C C . ALA B 2 81 ? 7.482 70.225 -17.694 1.00 9.19 103 ALA B C 1
ATOM 4529 O O . ALA B 2 81 ? 6.946 69.385 -18.416 1.00 10.08 103 ALA B O 1
ATOM 4536 N N . SER B 2 82 ? 8.763 70.547 -17.789 1.00 9.53 104 SER B N 1
ATOM 4537 C CA . SER B 2 82 ? 9.686 69.735 -18.550 1.00 9.60 104 SER B CA 1
ATOM 4538 C C . SER B 2 82 ? 10.251 68.668 -17.640 1.00 9.65 104 SER B C 1
ATOM 4539 O O . SER B 2 82 ? 10.647 68.952 -16.513 1.00 12.09 104 SER B O 1
ATOM 4547 N N . GLY B 2 83 ? 10.301 67.435 -18.112 1.00 8.41 105 GLY B N 1
ATOM 4548 C CA . GLY B 2 83 ? 10.856 66.378 -17.307 1.00 8.56 105 GLY B CA 1
ATOM 4549 C C . GLY B 2 83 ? 10.417 65.008 -17.742 1.00 8.12 105 GLY B C 1
ATOM 4550 O O . GLY B 2 83 ? 9.859 64.814 -18.826 1.00 8.38 105 GLY B O 1
ATOM 4554 N N . LYS B 2 84 ? 10.716 64.052 -16.872 1.00 8.21 106 LYS B N 1
ATOM 4555 C CA . LYS B 2 84 ? 10.429 62.649 -17.089 1.00 8.54 106 LYS B CA 1
ATOM 4556 C C . LYS B 2 84 ? 9.104 62.286 -16.433 1.00 8.33 106 LYS B C 1
ATOM 4557 O O . LYS B 2 84 ? 8.932 62.441 -15.220 1.00 9.87 106 LYS B O 1
ATOM 4576 N N . TYR B 2 85 ? 8.172 61.816 -17.253 1.00 7.89 107 TYR B N 1
ATOM 4577 C CA . TYR B 2 85 ? 6.847 61.412 -16.822 1.00 8.13 107 TYR B CA 1
ATOM 4578 C C . TYR B 2 85 ? 6.724 59.896 -16.882 1.00 8.08 107 TYR B C 1
ATOM 4579 O O . TYR B 2 85 ? 7.439 59.227 -17.626 1.00 9.10 107 TYR B O 1
ATOM 4597 N N . GLU B 2 86 ? 5.806 59.373 -16.075 1.00 8.35 108 GLU B N 1
ATOM 4598 C CA A GLU B 2 86 ? 5.570 57.943 -15.981 0.37 9.99 108 GLU B CA 1
ATOM 4599 C CA B GLU B 2 86 ? 5.562 57.939 -15.952 0.63 8.70 108 GLU B CA 1
ATOM 4600 C C . GLU B 2 86 ? 4.093 57.649 -16.218 1.00 8.35 108 GLU B C 1
ATOM 4601 O O . GLU B 2 86 ? 3.222 58.124 -15.485 1.00 8.73 108 GLU B O 1
ATOM 4624 N N . LEU B 2 87 ? 3.824 56.873 -17.260 1.00 7.76 109 LEU B N 1
ATOM 4625 C CA . LEU B 2 87 ? 2.492 56.378 -17.553 1.00 7.46 109 LEU B CA 1
ATOM 4626 C C . LEU B 2 87 ? 2.347 54.992 -16.936 1.00 7.10 109 LEU B C 1
ATOM 4627 O O . LEU B 2 87 ? 3.148 54.108 -17.220 1.00 8.68 109 LEU B O 1
ATOM 4643 N N . ARG B 2 88 ? 1.327 54.813 -16.106 1.00 7.42 110 ARG B N 1
ATOM 4644 C CA . ARG B 2 88 ? 1.002 53.514 -15.542 1.00 7.47 110 ARG B CA 1
ATOM 4645 C C . ARG B 2 88 ? -0.220 52.943 -16.244 1.00 7.36 110 ARG B C 1
ATOM 4646 O O . ARG B 2 88 ? -1.233 53.626 -16.407 1.00 7.81 110 ARG B O 1
ATOM 4667 N N . VAL B 2 89 ? -0.111 51.675 -16.635 1.00 7.52 111 VAL B N 1
ATOM 4668 C CA . VAL B 2 89 ? -1.208 50.901 -17.184 1.00 7.84 111 VAL B CA 1
ATOM 4669 C C . VAL B 2 89 ? -1.595 49.894 -16.103 1.00 7.93 111 VAL B C 1
ATOM 4670 O O . VAL B 2 89 ? -0.768 49.101 -15.642 1.00 8.99 111 VAL B O 1
ATOM 4683 N N . LEU B 2 90 ? -2.839 49.956 -15.660 1.00 8.99 112 LEU B N 1
ATOM 4684 C CA . LEU B 2 90 ? -3.230 49.103 -14.557 1.00 11.90 112 LEU B CA 1
ATOM 4685 C C . LEU B 2 90 ? -4.722 48.780 -14.610 1.00 8.74 112 LEU B C 1
ATOM 4686 O O . LEU B 2 90 ? -5.442 49.245 -15.488 1.00 9.64 112 LEU B O 1
ATOM 4702 N N . GLN B 2 91 ? -5.158 47.913 -13.704 1.00 8.94 113 GLN B N 1
ATOM 4703 C CA . GLN B 2 91 ? -6.576 47.627 -13.538 1.00 8.87 113 GLN B CA 1
ATOM 4704 C C . GLN B 2 91 ? -6.967 47.921 -12.094 1.00 8.29 113 GLN B C 1
ATOM 4705 O O . GLN B 2 91 ? -6.111 48.014 -11.201 1.00 8.67 113 GLN B O 1
ATOM 4719 N N . THR B 2 92 ? -8.264 48.075 -11.871 1.00 8.91 114 THR B N 1
ATOM 4720 C CA . THR B 2 92 ? -8.759 48.466 -10.559 1.00 9.24 114 THR B CA 1
ATOM 4721 C C . THR B 2 92 ? -8.495 47.398 -9.495 1.00 9.66 114 THR B C 1
ATOM 4722 O O . THR B 2 92 ? -8.306 46.222 -9.809 1.00 9.94 114 THR B O 1
ATOM 4733 N N . ARG B 2 93 ? -8.537 47.807 -8.229 1.00 10.68 115 ARG B N 1
ATOM 4734 C CA A ARG B 2 93 ? -8.499 46.846 -7.129 0.58 11.04 115 ARG B CA 1
ATOM 4735 C CA B ARG B 2 93 ? -8.534 46.872 -7.105 0.42 13.28 115 ARG B CA 1
ATOM 4736 C C . ARG B 2 93 ? -9.606 45.810 -7.309 1.00 10.85 115 ARG B C 1
ATOM 4737 O O . ARG B 2 93 ? -9.393 44.628 -7.067 1.00 11.75 115 ARG B O 1
ATOM 4776 N N . ASN B 2 94 ? -10.783 46.263 -7.724 1.00 10.14 116 ASN B N 1
ATOM 4777 C CA . ASN B 2 94 ? -11.915 45.385 -7.980 1.00 10.71 116 ASN B CA 1
ATOM 4778 C C . ASN B 2 94 ? -11.528 44.238 -8.914 1.00 10.36 116 ASN B C 1
ATOM 4779 O O . ASN B 2 94 ? -11.722 43.061 -8.601 1.00 11.90 116 ASN B O 1
ATOM 4790 N N . ASP B 2 95 ? -10.965 44.576 -10.066 1.00 9.25 117 ASP B N 1
ATOM 4791 C CA . ASP B 2 95 ? -10.605 43.559 -11.047 1.00 9.87 117 ASP B CA 1
ATOM 4792 C C . ASP B 2 95 ? -9.410 42.719 -10.604 1.00 10.73 117 ASP B C 1
ATOM 4793 O O . ASP B 2 95 ? -9.354 41.517 -10.859 1.00 12.78 117 ASP B O 1
ATOM 4802 N N . ALA B 2 96 ? -8.447 43.360 -9.948 1.00 11.38 118 ALA B N 1
ATOM 4803 C CA . ALA B 2 96 ? -7.287 42.645 -9.431 1.00 15.18 118 ALA B CA 1
ATOM 4804 C C . ALA B 2 96 ? -7.719 41.579 -8.418 1.00 17.82 118 ALA B C 1
ATOM 4805 O O . ALA B 2 96 ? -7.230 40.447 -8.444 1.00 21.83 118 ALA B O 1
ATOM 4812 N N . ARG B 2 97 ? -8.640 41.941 -7.533 1.00 17.95 119 ARG B N 1
ATOM 4813 C CA . ARG B 2 97 ? -9.130 41.030 -6.501 1.00 19.65 119 ARG B CA 1
ATOM 4814 C C . ARG B 2 97 ? -9.828 39.818 -7.130 1.00 21.71 119 ARG B C 1
ATOM 4815 O O . ARG B 2 97 ? -9.794 38.709 -6.584 1.00 25.65 119 ARG B O 1
ATOM 4836 N N . LYS B 2 98 ? -10.440 40.033 -8.293 1.00 21.67 120 LYS B N 1
ATOM 4837 C CA . LYS B 2 98 ? -11.134 38.980 -9.037 1.00 22.42 120 LYS B CA 1
ATOM 4838 C C . LYS B 2 98 ? -10.203 38.163 -9.922 1.00 23.68 120 LYS B C 1
ATOM 4839 O O . LYS B 2 98 ? -10.649 37.297 -10.681 1.00 26.05 120 LYS B O 1
ATOM 4858 N N . ASN B 2 99 ? -8.907 38.433 -9.818 1.00 23.80 121 ASN B N 1
ATOM 4859 C CA . ASN B 2 99 ? -7.893 37.736 -10.607 1.00 25.39 121 ASN B CA 1
ATOM 4860 C C . ASN B 2 99 ? -8.094 37.879 -12.110 1.00 23.07 121 ASN B C 1
ATOM 4861 O O . ASN B 2 99 ? -7.760 36.984 -12.886 1.00 25.45 121 ASN B O 1
ATOM 4872 N N . LYS B 2 100 ? -8.618 39.019 -12.528 1.00 20.79 122 LYS B N 1
ATOM 4873 C CA . LYS B 2 100 ? -8.699 39.304 -13.945 1.00 18.17 122 LYS B CA 1
ATOM 4874 C C . LYS B 2 100 ? -7.327 39.690 -14.470 1.00 16.94 122 LYS B C 1
ATOM 4875 O O . LYS B 2 100 ? -6.415 40.006 -13.707 1.00 17.07 122 LYS B O 1
ATOM 4894 N N . THR B 2 101 ? -7.174 39.642 -15.782 1.00 18.22 123 THR B N 1
ATOM 4895 C CA . THR B 2 101 ? -5.986 40.196 -16.408 1.00 18.62 123 THR B CA 1
ATOM 4896 C C . THR B 2 101 ? -6.421 41.078 -17.553 1.00 17.89 123 THR B C 1
ATOM 4897 O O . THR B 2 101 ? -7.530 40.942 -18.069 1.00 21.50 123 THR B O 1
ATOM 4908 N N . LYS B 2 102 ? -5.536 41.977 -17.956 1.00 15.51 124 LYS B N 1
ATOM 4909 C CA . LYS B 2 102 ? -5.814 42.872 -19.068 1.00 13.52 124 LYS B CA 1
ATOM 4910 C C . LYS B 2 102 ? -4.687 42.788 -20.090 1.00 12.37 124 LYS B C 1
ATOM 4911 O O . LYS B 2 102 ? -3.607 43.327 -19.874 1.00 12.82 124 LYS B O 1
ATOM 4930 N N . LYS B 2 103 ? -4.943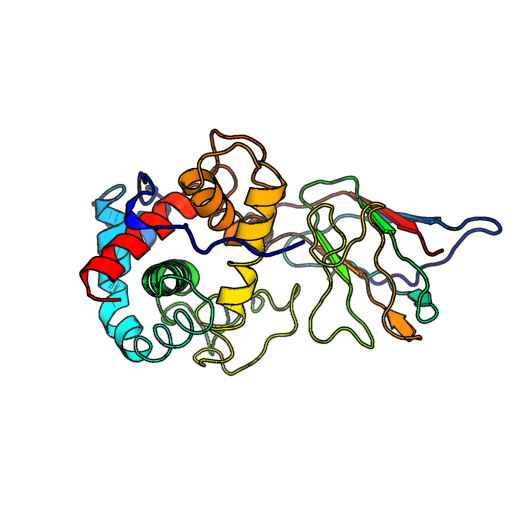 42.100 -21.198 1.00 11.67 125 LYS B N 1
ATOM 4931 C CA . LYS B 2 103 ? -4.071 42.162 -22.361 1.00 11.25 125 LYS B CA 1
ATOM 4932 C C . LYS B 2 103 ? -4.372 43.477 -23.073 1.00 10.28 125 LYS B C 1
ATOM 4933 O O . LYS B 2 103 ? -5.534 43.853 -23.205 1.00 11.48 125 LYS B O 1
ATOM 4952 N N . TYR B 2 104 ? -3.339 44.172 -23.537 1.00 9.64 126 TYR B N 1
ATOM 4953 C CA . TYR B 2 104 ? -3.551 45.492 -24.110 1.00 9.34 126 TYR B CA 1
ATOM 4954 C C . TYR B 2 104 ? -2.498 45.862 -25.144 1.00 8.81 126 TYR B C 1
ATOM 4955 O O . TYR B 2 104 ? -1.352 45.399 -25.097 1.00 9.60 126 TYR B O 1
ATOM 4973 N N . ASN B 2 105 ? -2.933 46.717 -26.066 1.00 8.72 127 ASN B N 1
ATOM 4974 C CA . ASN B 2 105 ? -2.088 47.485 -26.967 1.00 9.11 127 ASN B CA 1
ATOM 4975 C C . ASN B 2 105 ? -2.225 48.945 -26.585 1.00 8.05 127 ASN B C 1
ATOM 4976 O O . ASN B 2 105 ? -3.336 49.454 -26.516 1.00 10.40 127 ASN B O 1
ATOM 4987 N N . VAL B 2 106 ? -1.106 49.623 -26.372 1.00 7.74 128 VAL B N 1
ATOM 4988 C CA . VAL B 2 106 ? -1.129 51.033 -26.006 1.00 7.48 128 VAL B CA 1
ATOM 4989 C C . VAL B 2 106 ? -0.396 51.870 -27.052 1.00 7.02 128 VAL B C 1
ATOM 4990 O O . VAL B 2 106 ? 0.596 51.426 -27.642 1.00 7.85 128 VAL B O 1
ATOM 5003 N N . ASP B 2 107 ? -0.934 53.069 -27.275 1.00 7.07 129 ASP B N 1
ATOM 5004 C CA . ASP B 2 107 ? -0.338 54.083 -28.136 1.00 7.32 129 ASP B CA 1
ATOM 5005 C C . ASP B 2 107 ? -0.015 55.288 -27.270 1.00 6.89 129 ASP B C 1
ATOM 5006 O O . ASP B 2 107 ? -0.861 55.724 -26.487 1.00 7.45 129 ASP B O 1
ATOM 5015 N N . ILE B 2 108 ? 1.185 55.831 -27.438 1.00 7.31 130 ILE B N 1
ATOM 5016 C CA . ILE B 2 108 ? 1.630 56.990 -26.683 1.00 7.42 130 ILE B CA 1
ATOM 5017 C C . ILE B 2 108 ? 2.102 58.026 -27.696 1.00 7.58 130 ILE B C 1
ATOM 5018 O O . ILE B 2 108 ? 3.082 57.806 -28.402 1.00 9.10 130 ILE B O 1
ATOM 5034 N N . GLN B 2 109 ? 1.383 59.144 -27.779 1.00 7.80 131 GLN B N 1
ATOM 5035 C CA . GLN B 2 109 ? 1.695 60.215 -28.725 1.00 7.70 131 GLN B CA 1
ATOM 5036 C C . GLN B 2 109 ? 2.160 61.451 -27.974 1.00 7.50 131 GLN B C 1
ATOM 5037 O O . GLN B 2 109 ? 1.481 61.889 -27.043 1.00 8.34 131 GLN B O 1
ATOM 5051 N N . ILE B 2 110 ? 3.288 62.018 -28.396 1.00 8.53 132 ILE B N 1
ATOM 5052 C CA . ILE B 2 110 ? 3.781 63.271 -27.837 1.00 9.98 132 ILE B CA 1
ATOM 5053 C C . ILE B 2 110 ? 4.007 64.230 -28.988 1.00 11.63 132 ILE B C 1
ATOM 5054 O O . ILE B 2 110 ? 4.753 63.915 -29.920 1.00 14.07 132 ILE B O 1
ATOM 5070 N N . LYS B 2 111 ? 3.342 65.386 -28.921 1.00 12.36 133 LYS B N 1
ATOM 5071 C CA . LYS B 2 111 ? 3.407 66.412 -29.958 1.00 15.19 133 LYS B CA 1
ATOM 5072 C C . LYS B 2 111 ? 3.837 67.724 -29.354 1.00 15.70 133 LYS B C 1
ATOM 5073 O O . LYS B 2 111 ? 3.234 68.134 -28.373 1.00 14.36 133 LYS B O 1
#

Radius of gyration: 19.33 Å; Cα contacts (8 Å, |Δi|>4): 666; chains: 2; bounding box: 46×36×55 Å

Secondary structure (DSSP, 8-state):
-----TT--GGG-----B-HHHHGGGT----HHHHHHHHHHHTHHHHHHHHHHHHHHHHHHTS-HHHHHHHHHHHHTTTTT-BTTB-TTS-EETTTTEETTTS---S-TTSHHHHHHHHHHHHHHHHHHHHHSTTS-HHHHHHHHHHHHHH-GGG--SSS-TTTTSGGG-HHHHHHHHHHHHHHTT-/---EEE----TT-SEEEEEEEEETT--EEEEEEE-TT-EEEEEES-TT-EEEEE-TT-SS-EE-STT-TT--TTS-EE-SSSEEEEEEEE--HHHHHTT-EEEEEEEEEE-

B-factor: mean 15.09, std 8.49, range [5.7, 55.46]

InterPro domains:
  IPR002152 Glycoside hydrolase, family 23 [PIRSF001065] (18-200)
  IPR002152 Glycoside hydrolase, family 23 [PR00749] (19-39)
  IPR002152 Glycoside hydrolase, family 23 [PR00749] (43-64)
  IPR002152 Glycoside hydrolase, family 23 [PR00749] (67-85)
  IPR002152 Glycoside hydrolase, family 23 [PR00749] (86-106)
  IPR002152 Glycoside hydrolase, family 23 [PR00749] (107-125)
  IPR002152 Glycoside hydrolase, family 23 [PR00749] (140-156)
  IPR002152 Glycoside hydrolase, family 23 [PR00749] (157-178)
  IPR002152 Glycoside hydrolase, family 23 [PR00749] (179-199)
  IPR008258 Transglycosylase SLT domain 1 [PF01464] (66-174)
  IPR023346 Lysozyme-like domain superfamily [SSF53955] (18-200)

CATH classification: 1.10.530.10

Nearest PDB structures (foldseek):
  4g9s-assembly1_A  TM=1.005E+00  e=7.556E-31  Salmo salar
  3mgw-assembly1_A  TM=9.869E-01  e=1.839E-27  Salmo salar
  3wyh-assembly2_B  TM=9.894E-01  e=1.555E-20  Struthio camelus
  1lsp-assembly1_A  TM=9.863E-01  e=8.796E-20  Cygnus atratus
  154l-assembly1_A  TM=9.881E-01  e=1.541E-19  unclassified

Organism: Salmo salar (NCBI:txid8030)

Solvent-accessible surface area: 13693 Å² total; per-residue (Å²): 116,168,93,88,26,132,129,31,47,1,74,130,8,119,25,75,3,7,31,136,132,11,5,148,92,40,169,30,136,68,142,18,49,89,0,0,53,65,0,0,75,88,0,32,123,76,0,73,138,18,64,125,41,0,38,99,0,0,130,143,40,52,11,33,20,0,3,0,0,0,0,0,0,29,36,0,32,1,11,72,55,28,96,158,1,68,9,139,108,27,54,0,16,0,0,0,11,3,17,86,5,17,26,117,53,49,31,61,68,56,26,46,131,0,0,19,15,0,0,85,26,0,11,27,25,0,9,9,0,11,48,48,38,96,143,34,73,69,41,31,12,0,27,0,0,0,0,1,27,20,14,9,6,30,31,0,131,61,120,98,168,16,10,76,24,2,35,15,47,4,2,0,24,0,0,0,0,0,0,41,44,0,79,99,78,54,22,135,21,72,122,31,106,17,132,75,145,198,90,83,40,32,4,90,55,65,24,66,1,118,18,31,49,69,5,10,0,15,10,155,5,141,146,45,55,78,0,63,8,44,27,79,37,92,23,1,18,3,13,0,24,24,51,59,22,119,49,21,8,9,3,10,152,50,0,42,89,10,62,116,143,15,30,18,55,3,45,23,60,9,117,0,61,0,39,0,0,0,19,38,3,19,7,108,82,124,84,58,14,148,8,90,1,55,0,43,22,130

Foldseek 3Di:
DDFDLLVDDLVPADFQAACPVLLCVVDDPDGTLVSLLVLLVQLVVLVVVCQVLLCVLCVVVNHDSLLLSLLLSVQCSSPPNDDQQADDVRQFGASNGDGVVVDPADDGRSDSSRSNVLVVQLSVLLVVLCVVPVVDDSSLSNLLSQQCSFQNNVQCDDSPQSLVRGVNSGRSNSSSSSSVSVVVVVD/DAEEEEDDDDPPDQKGKDWDKFWAFDKYKYKYWDAAFKKKAKDKDWPQKWKWKDDPPDPDIWTQDDPTPQADPVSIHGHHGTTMMMIIIGGDNVCSVVGHMDTMMMMMGID